Protein AF-A0A7S0F058-F1 (afdb_monomer)

Sequence (214 aa):
ADGSHFPIQNLPFGIFSHAARGLDPRPGVAIGDSVLDLRQAAAEGLLDDVPFHAPSVFGGDSLNDFMARPRADWQAVRAWLTGLLGRDAADASLREHPDRQARCLVPRAEVQMHLPAQIGDYTDFYSSREHASNVGEMFRGKGNELMPNWLHLPVGYHGRASSVVVSGTPVVRPKGQLQLDKADPTKGTEHAPCRLLDFELEMGFFVGGDTPPL

Nearest PDB structures (foldseek):
  1qqj-assembly1_B  TM=9.440E-01  e=9.542E-20  Mus musculus
  5ti1-assembly3_F  TM=9.541E-01  e=2.552E-17  Paraburkholderia xenovorans LB400
  5ti1-assembly4_G  TM=9.445E-01  e=3.254E-17  Paraburkholderia xenovorans LB400
  5ti1-assembly1_A  TM=9.527E-01  e=5.290E-17  Paraburkholderia xenovorans LB400
  4qku-assembly2_D  TM=9.540E-01  e=2.013E-16  Burkholderia cenocepacia J2315

Mean predicted aligned error: 4.44 Å

Organism: NCBI:txid33657

InterPro domains:
  IPR005959 Fumarylacetoacetase [PTHR43069] (2-209)
  IPR011234 Fumarylacetoacetase-like, C-terminal [PF01557] (123-210)
  IPR015377 Fumarylacetoacetase, N-terminal [PF09298] (9-116)
  IPR036462 Fumarylacetoacetase, N-terminal domain superfamily [G3DSA:2.30.30.230] (1-113)
  IPR036462 Fumarylacetoacetase, N-terminal domain superfamily [SSF63433] (2-116)
  IPR036663 Fumarylacetoacetase-like, C-terminal domain superfamily [G3DSA:3.90.850.10] (114-213)
  IPR036663 Fumarylacetoacetase-like, C-terminal domain superfamily [SSF56529] (118-210)

Solvent-accessible surface area (backbone atoms only — not comparable to full-atom values): 12966 Å² total; per-residue (Å²): 108,93,88,52,89,22,44,88,87,58,53,52,76,40,16,31,18,42,64,91,82,43,91,63,50,26,32,28,32,38,44,59,68,27,27,40,32,44,42,51,33,30,76,70,56,73,40,71,86,46,100,55,69,42,60,78,36,31,60,42,60,34,42,52,61,52,34,50,39,50,70,68,54,57,51,47,52,50,51,47,50,47,36,49,72,33,92,87,34,88,46,44,85,48,79,77,31,68,73,56,36,68,68,25,45,43,54,49,91,46,51,41,78,48,52,43,49,82,63,81,78,36,75,49,69,66,75,49,66,65,61,45,32,55,55,18,30,77,77,60,32,86,97,49,26,68,62,89,59,59,90,76,46,85,48,62,49,81,52,66,36,94,73,68,72,44,91,89,66,85,80,78,84,54,68,43,81,40,70,70,37,93,89,43,71,89,72,41,69,44,82,42,68,66,87,82,81,83,87,82,92,84,85,87,81,84,84,59,30,86,77,76,83,130

Radius of gyration: 23.14 Å; Cα contacts (8 Å, |Δi|>4): 293; chains: 1; bounding box: 55×40×73 Å

pLDDT: mean 94.92, std 6.56, range [52.88, 98.81]

Foldseek 3Di:
DPPAPADLVCFDKFWKDQQVPDDDIWIWTDHGQKTFGQCLCLVLVLCVPQPDNSCVQGVDNANASVQQDDPVSVVSVSVSSCLCVPPPHPDCVQVVDVVSVVRGIDGNVRIDTFGRHQDPWDKDWPQDPVVQQVVQCVVPNPPRRHDPCVVPDGDMDTDDSVPDTDPPDDDDQDWDWDQPDPVDNVSDTDTGGDPDDDDDDDDDDDHGYDDPDD

Structure (mmCIF, N/CA/C/O backbone):
data_AF-A0A7S0F058-F1
#
_entry.id   AF-A0A7S0F058-F1
#
loop_
_atom_site.group_PDB
_atom_site.id
_atom_site.type_symbol
_atom_site.label_atom_id
_atom_site.label_alt_id
_atom_site.label_comp_id
_atom_site.label_asym_id
_atom_site.label_entity_id
_atom_site.label_seq_id
_atom_site.pdbx_PDB_ins_code
_atom_site.Cartn_x
_atom_site.Cartn_y
_atom_site.Cartn_z
_atom_site.occupancy
_atom_site.B_iso_or_equiv
_atom_site.auth_seq_id
_atom_site.auth_comp_id
_atom_site.auth_asym_id
_atom_site.auth_atom_id
_atom_site.pdbx_PDB_model_num
ATOM 1 N N . ALA A 1 1 ? -2.342 -16.613 16.967 1.00 57.56 1 ALA A N 1
ATOM 2 C CA . ALA A 1 1 ? -1.788 -17.967 16.793 1.00 57.56 1 ALA A CA 1
ATOM 3 C C . ALA A 1 1 ? -0.299 -17.847 16.517 1.00 57.56 1 ALA A C 1
ATOM 5 O O . ALA A 1 1 ? 0.095 -16.864 15.885 1.00 57.56 1 ALA A O 1
ATOM 6 N N . ASP A 1 2 ? 0.503 -18.802 16.984 1.00 74.69 2 ASP A N 1
ATOM 7 C CA . ASP A 1 2 ? 1.915 -18.887 16.603 1.00 74.69 2 ASP A CA 1
ATOM 8 C C . ASP A 1 2 ? 2.015 -18.998 15.074 1.00 74.69 2 ASP A C 1
ATOM 10 O O . ASP A 1 2 ? 1.250 -19.732 14.450 1.00 74.69 2 ASP A O 1
ATOM 14 N N . GLY A 1 3 ? 2.888 -18.196 14.458 1.00 83.94 3 GLY A N 1
ATOM 15 C CA . GLY A 1 3 ? 3.054 -18.143 12.998 1.00 83.94 3 GLY A CA 1
ATOM 16 C C . GLY A 1 3 ? 2.096 -17.215 12.236 1.00 83.94 3 GLY A C 1
ATOM 17 O O . GLY A 1 3 ? 2.187 -17.134 11.014 1.00 83.94 3 GLY A O 1
ATOM 18 N N . SER A 1 4 ? 1.201 -16.479 12.909 1.00 92.38 4 SER A N 1
ATOM 19 C CA . SER A 1 4 ? 0.416 -15.432 12.234 1.00 92.38 4 SER A CA 1
ATOM 20 C C . SER A 1 4 ? 1.323 -14.302 11.733 1.00 92.38 4 SER A C 1
ATOM 22 O O . SER A 1 4 ? 2.192 -13.834 12.465 1.00 92.38 4 SER A O 1
ATOM 24 N N . HIS A 1 5 ? 1.067 -13.801 10.521 1.00 95.44 5 HIS A N 1
ATOM 25 C CA . HIS A 1 5 ? 1.723 -12.597 9.994 1.00 95.44 5 HIS A CA 1
ATOM 26 C C . HIS A 1 5 ? 1.254 -11.311 10.689 1.00 95.44 5 HIS A C 1
ATOM 28 O O . HIS A 1 5 ? 1.881 -10.268 10.517 1.00 95.4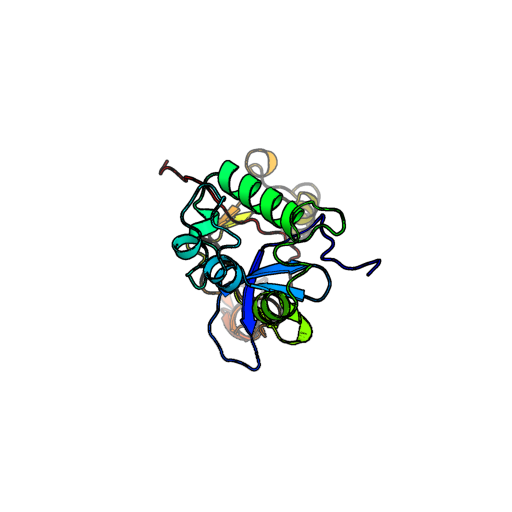4 5 HIS A O 1
ATOM 34 N N . PHE A 1 6 ? 0.171 -11.358 11.472 1.00 97.38 6 PHE A N 1
ATOM 35 C CA . PHE A 1 6 ? -0.449 -10.185 12.094 1.00 97.38 6 PHE A CA 1
ATOM 36 C C . PHE A 1 6 ? -0.421 -10.257 13.626 1.00 97.38 6 PHE A C 1
ATOM 38 O O . PHE A 1 6 ? -1.469 -10.157 14.265 1.00 97.38 6 PHE A O 1
ATOM 45 N N . PRO A 1 7 ? 0.748 -10.461 14.260 1.00 96.69 7 PRO A N 1
ATOM 46 C CA . PRO A 1 7 ? 0.835 -10.354 15.705 1.00 96.69 7 PRO A CA 1
ATOM 47 C C . PRO A 1 7 ? 0.698 -8.877 16.122 1.00 96.69 7 PRO A C 1
ATOM 49 O O . PRO A 1 7 ? 0.780 -7.971 15.287 1.00 96.69 7 PRO A O 1
ATOM 52 N N . ILE A 1 8 ? 0.542 -8.613 17.422 1.00 96.25 8 ILE A N 1
ATOM 53 C CA . ILE A 1 8 ? 0.410 -7.240 17.950 1.00 96.25 8 ILE A CA 1
ATOM 54 C C . ILE A 1 8 ? 1.635 -6.355 17.648 1.00 96.25 8 ILE A C 1
ATOM 56 O O . ILE A 1 8 ? 1.552 -5.135 17.657 1.00 96.25 8 ILE A O 1
ATOM 60 N N . GLN A 1 9 ? 2.782 -6.956 17.335 1.00 96.25 9 GLN A N 1
ATOM 61 C CA . GLN A 1 9 ? 3.989 -6.249 16.914 1.00 96.25 9 GLN A CA 1
ATOM 62 C C . GLN A 1 9 ? 3.906 -5.734 15.470 1.00 96.25 9 GLN A C 1
ATOM 64 O O . GLN A 1 9 ? 4.666 -4.834 15.123 1.00 96.25 9 GLN A O 1
ATOM 69 N N . ASN A 1 10 ? 3.014 -6.267 14.626 1.00 98.19 10 ASN A N 1
ATOM 70 C CA . ASN A 1 10 ? 2.877 -5.826 13.238 1.00 98.19 10 ASN A CA 1
ATOM 71 C C . ASN A 1 10 ? 1.902 -4.641 13.129 1.00 98.19 10 ASN A C 1
ATOM 73 O O . ASN A 1 10 ? 2.352 -3.508 12.96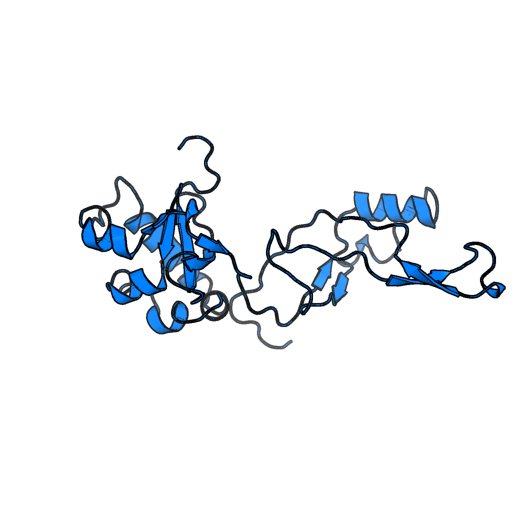4 1.00 98.19 10 ASN A O 1
ATOM 77 N N . LEU A 1 11 ? 0.599 -4.883 13.320 1.00 98.31 11 LEU A N 1
ATOM 78 C CA . LEU A 1 11 ? -0.483 -3.889 13.185 1.00 98.31 11 LEU A CA 1
ATOM 79 C C . LEU A 1 11 ? -0.450 -3.112 11.845 1.00 98.31 11 LEU A C 1
ATOM 81 O O . LEU A 1 11 ? -0.366 -1.881 11.859 1.00 98.31 11 LEU A O 1
ATOM 85 N N . PRO A 1 12 ? -0.487 -3.794 10.682 1.00 98.56 12 PRO A N 1
ATOM 86 C CA . PRO A 1 12 ? -0.469 -3.121 9.392 1.00 98.56 12 PRO A CA 1
ATOM 87 C C . PRO A 1 12 ? -1.841 -2.518 9.069 1.00 98.56 12 PRO A C 1
ATOM 89 O O . PRO A 1 12 ? -2.882 -3.102 9.384 1.00 98.56 12 PRO A O 1
ATOM 92 N N . PHE A 1 13 ? -1.820 -1.372 8.394 1.00 98.81 13 PHE A N 1
ATOM 93 C CA . PHE A 1 13 ? -3.011 -0.674 7.919 1.00 98.81 13 PHE A CA 1
ATOM 94 C C . PHE A 1 13 ? -3.393 -1.150 6.517 1.00 98.81 13 PHE A C 1
ATOM 96 O O . PHE A 1 13 ? -2.529 -1.453 5.693 1.00 98.81 13 PHE A O 1
ATOM 103 N N . GLY A 1 14 ? -4.688 -1.169 6.226 1.00 98.62 14 GLY A N 1
ATOM 104 C CA . GLY A 1 14 ? -5.206 -1.436 4.890 1.00 98.62 14 GLY A CA 1
ATOM 105 C C . GLY A 1 14 ? -6.605 -0.870 4.698 1.00 98.62 14 GLY A C 1
ATOM 106 O O . GLY A 1 14 ? -7.223 -0.387 5.646 1.00 98.62 14 GLY A O 1
ATOM 107 N N . ILE A 1 15 ? -7.102 -0.956 3.466 1.00 98.62 15 ILE A N 1
ATOM 108 C CA . ILE A 1 15 ? -8.492 -0.654 3.134 1.00 98.62 15 ILE A CA 1
ATOM 109 C C . ILE A 1 15 ? -9.217 -1.961 2.868 1.00 98.62 15 ILE A C 1
ATOM 111 O O . ILE A 1 15 ? -8.755 -2.794 2.084 1.00 98.62 15 ILE A O 1
ATOM 115 N N . PHE A 1 16 ? -10.362 -2.130 3.514 1.00 98.19 16 PHE A N 1
ATOM 116 C CA . PHE A 1 16 ? -11.195 -3.306 3.345 1.00 98.19 16 PHE A CA 1
ATOM 117 C C . PHE A 1 16 ? -12.669 -2.924 3.228 1.00 98.19 16 PHE A C 1
ATOM 119 O O . PHE A 1 16 ? -13.089 -1.852 3.654 1.00 98.19 16 PHE A O 1
ATOM 126 N N . SER A 1 17 ? -13.469 -3.820 2.669 1.00 97.19 17 SER A N 1
ATOM 127 C CA . SER A 1 17 ? -14.920 -3.817 2.827 1.00 97.19 17 SER A CA 1
ATOM 128 C C . SER A 1 17 ? -15.369 -5.160 3.389 1.00 97.19 17 SER A C 1
ATOM 130 O O . SER A 1 17 ? -14.677 -6.173 3.263 1.00 97.19 17 SER A O 1
ATOM 132 N N . HIS A 1 18 ? -16.537 -5.186 4.020 1.00 91.25 18 HIS A N 1
ATOM 133 C CA . HIS A 1 18 ? -17.116 -6.422 4.532 1.00 91.25 18 HIS A CA 1
ATOM 134 C C . HIS A 1 18 ? -17.867 -7.124 3.400 1.00 91.25 18 HIS A C 1
ATOM 136 O O . HIS A 1 18 ? -18.941 -6.673 3.001 1.00 91.25 18 HIS A O 1
ATOM 142 N N . ALA A 1 19 ? -17.348 -8.251 2.909 1.00 80.00 19 ALA A N 1
ATOM 143 C CA . ALA A 1 19 ? -17.849 -8.908 1.698 1.00 80.00 19 ALA A CA 1
ATOM 144 C C . ALA A 1 19 ? -19.365 -9.188 1.751 1.00 80.00 19 ALA A C 1
ATOM 146 O O . ALA A 1 19 ? -20.080 -8.952 0.782 1.00 80.00 19 ALA A O 1
ATOM 147 N N . ALA A 1 20 ? -19.871 -9.615 2.914 1.00 75.88 20 ALA A N 1
ATOM 148 C CA . ALA A 1 20 ? -21.294 -9.893 3.125 1.00 75.88 20 ALA A CA 1
ATOM 149 C C . ALA A 1 20 ? -22.190 -8.662 3.396 1.00 75.88 20 ALA A C 1
ATOM 151 O O . ALA A 1 20 ? -23.408 -8.780 3.287 1.00 75.88 20 ALA A O 1
ATOM 152 N N . ARG A 1 21 ? -21.633 -7.502 3.781 1.00 75.12 21 ARG A N 1
ATOM 153 C CA . ARG A 1 21 ? -22.415 -6.310 4.187 1.00 75.12 21 ARG A CA 1
ATOM 154 C C . ARG A 1 21 ? -22.355 -5.157 3.179 1.00 75.12 21 ARG A C 1
ATOM 156 O O . ARG A 1 21 ? -23.056 -4.168 3.367 1.00 75.12 21 ARG A O 1
ATOM 163 N N . GLY A 1 22 ? -21.563 -5.286 2.113 1.00 77.25 22 GLY A N 1
ATOM 164 C CA . GLY A 1 22 ? -21.513 -4.339 0.996 1.00 77.25 22 GLY A CA 1
ATOM 165 C C . GLY A 1 22 ? -20.107 -3.839 0.655 1.00 77.25 22 GLY A C 1
ATOM 166 O O . GLY A 1 22 ? -19.121 -4.141 1.327 1.00 77.25 22 GLY A O 1
ATOM 167 N N . LEU A 1 23 ? -20.027 -3.046 -0.416 1.00 80.62 23 LEU A N 1
ATOM 168 C CA . LEU A 1 23 ? -18.792 -2.466 -0.957 1.00 80.62 23 LEU A CA 1
ATOM 169 C C . LEU A 1 23 ? -18.610 -1.016 -0.487 1.00 80.62 23 LEU A C 1
ATOM 171 O O . LEU A 1 23 ? -18.610 -0.097 -1.297 1.00 80.62 23 LEU A O 1
ATOM 175 N N . ASP A 1 24 ? -18.484 -0.812 0.822 1.00 92.88 24 ASP A N 1
ATOM 176 C CA . ASP A 1 24 ? -18.095 0.482 1.405 1.00 92.88 24 ASP A CA 1
ATOM 177 C C . ASP A 1 24 ? -16.679 0.340 1.999 1.00 92.88 24 ASP A C 1
ATOM 179 O O . ASP A 1 24 ? -16.548 -0.186 3.119 1.00 92.88 24 ASP A O 1
ATOM 183 N N . PRO A 1 25 ? -15.628 0.691 1.221 1.00 96.62 25 PRO A N 1
ATOM 184 C CA . PRO A 1 25 ? -14.234 0.579 1.632 1.00 96.62 25 PRO A CA 1
ATOM 185 C C . PRO A 1 25 ? -13.917 1.513 2.798 1.00 96.62 25 PRO A C 1
ATOM 187 O O . PRO A 1 25 ? -14.361 2.662 2.836 1.00 96.62 25 PRO A O 1
ATOM 190 N N . ARG A 1 26 ? -13.134 1.017 3.755 1.00 97.12 26 ARG A N 1
ATOM 191 C CA . ARG A 1 26 ? -12.765 1.759 4.963 1.00 97.12 26 ARG A CA 1
ATOM 192 C C . ARG A 1 26 ? -11.402 1.337 5.524 1.00 97.12 26 ARG A C 1
ATOM 194 O O . ARG A 1 26 ? -10.980 0.199 5.287 1.00 97.12 26 ARG A O 1
ATOM 201 N N . PRO A 1 27 ? -10.733 2.209 6.297 1.00 98.44 27 PRO A N 1
ATOM 202 C CA . PRO A 1 27 ? -9.484 1.890 6.977 1.00 98.44 27 PRO A CA 1
ATOM 203 C C . PRO A 1 27 ? -9.647 0.822 8.053 1.00 98.44 27 PRO A C 1
ATOM 205 O O . PRO A 1 27 ? -10.558 0.873 8.880 1.00 98.44 27 PRO A O 1
ATOM 208 N N . GLY A 1 28 ? -8.712 -0.122 8.074 1.00 98.50 28 GLY A N 1
ATOM 209 C CA . GLY A 1 28 ? -8.635 -1.146 9.102 1.00 98.50 28 GLY A CA 1
ATOM 210 C C . GLY A 1 28 ? -7.208 -1.544 9.452 1.00 98.50 28 GLY A C 1
ATOM 211 O O . GLY A 1 28 ? -6.266 -1.262 8.709 1.00 98.50 28 GLY A O 1
ATOM 212 N N . VAL A 1 29 ? -7.063 -2.217 10.594 1.00 98.81 29 VAL A N 1
ATOM 213 C CA . VAL A 1 29 ? -5.785 -2.752 11.087 1.00 98.81 29 VAL A CA 1
ATOM 214 C C . VAL A 1 29 ? -5.896 -4.253 11.291 1.00 98.81 29 VAL A C 1
ATOM 216 O O . VAL A 1 29 ? -6.777 -4.719 12.011 1.00 98.81 29 VAL A O 1
ATOM 219 N N . ALA A 1 30 ? -4.997 -5.022 10.680 1.00 98.50 30 ALA A N 1
ATOM 220 C CA . ALA A 1 30 ? -4.992 -6.471 10.854 1.00 98.50 30 ALA A CA 1
ATOM 221 C C . ALA A 1 30 ? -4.420 -6.871 12.226 1.00 98.50 30 ALA A C 1
ATOM 223 O O . ALA A 1 30 ? -3.351 -6.404 12.630 1.00 98.50 30 ALA A O 1
ATOM 224 N N . ILE A 1 31 ? -5.109 -7.782 12.916 1.00 97.56 31 ILE A N 1
ATOM 225 C CA . ILE A 1 31 ? -4.683 -8.371 14.189 1.00 97.56 31 ILE A CA 1
ATOM 226 C C . ILE A 1 31 ? -5.156 -9.828 14.274 1.00 97.56 31 ILE A C 1
ATOM 228 O O . ILE A 1 31 ? -6.346 -10.126 14.356 1.00 97.56 31 ILE A O 1
ATOM 232 N N . GLY A 1 32 ? -4.209 -10.766 14.240 1.00 96.38 32 GLY A N 1
ATOM 233 C CA . GLY A 1 32 ? -4.491 -12.198 14.168 1.00 96.38 32 GLY A CA 1
ATOM 234 C C . GLY A 1 32 ? -5.364 -12.551 12.961 1.00 96.38 32 GLY A C 1
ATOM 235 O O . GLY A 1 32 ? -4.962 -12.352 11.814 1.00 96.38 32 GLY A O 1
ATOM 236 N N . ASP A 1 33 ? -6.557 -13.074 13.236 1.00 96.38 33 ASP A N 1
ATOM 237 C CA . ASP A 1 33 ? -7.547 -13.464 12.226 1.00 96.38 33 ASP A CA 1
ATOM 238 C C . ASP A 1 33 ? -8.683 -12.446 12.075 1.00 96.38 33 ASP A C 1
ATOM 240 O O . ASP A 1 33 ? -9.701 -12.744 11.454 1.00 96.38 33 ASP A O 1
ATOM 244 N N . SER A 1 34 ? -8.492 -11.234 12.597 1.00 97.12 34 SER A N 1
ATOM 245 C CA . SER A 1 34 ? -9.464 -10.146 12.536 1.00 97.12 34 SER A CA 1
ATOM 246 C C . SER A 1 34 ? -8.861 -8.881 11.931 1.00 97.12 34 SER A C 1
ATOM 248 O O . SER A 1 34 ? -7.642 -8.699 11.867 1.00 97.12 34 SER A O 1
ATOM 250 N N . VAL A 1 35 ? -9.741 -7.983 11.508 1.00 98.12 35 VAL A N 1
ATOM 251 C CA . VAL A 1 35 ? -9.434 -6.604 11.138 1.00 98.12 35 VAL A CA 1
ATOM 252 C C . VAL A 1 35 ? -10.204 -5.688 12.083 1.00 98.12 35 VAL A C 1
ATOM 254 O O . VAL A 1 35 ? -11.420 -5.818 12.212 1.00 98.12 35 VAL A O 1
ATOM 257 N N . LEU A 1 36 ? -9.500 -4.780 12.757 1.00 98.38 36 LEU A N 1
ATOM 258 C CA . LEU A 1 36 ? -10.115 -3.686 13.502 1.00 98.38 36 LEU A CA 1
ATOM 259 C C . LEU A 1 36 ? -10.572 -2.612 12.511 1.00 98.38 36 LEU A C 1
ATOM 261 O O . LEU A 1 36 ? -9.733 -2.016 11.841 1.00 98.38 36 LEU A O 1
ATOM 265 N N . ASP A 1 37 ? -11.877 -2.366 12.431 1.00 97.75 37 ASP A N 1
ATOM 266 C CA . ASP A 1 37 ? -12.488 -1.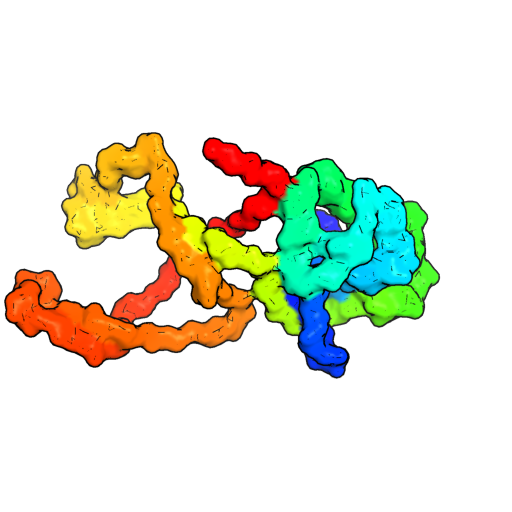281 11.660 1.00 97.75 37 ASP A CA 1
ATOM 267 C C . ASP A 1 37 ? -12.232 0.060 12.367 1.00 97.75 37 ASP A C 1
ATOM 269 O O . ASP A 1 37 ? -12.804 0.338 13.424 1.00 97.75 37 ASP A O 1
ATOM 273 N N . LEU A 1 38 ? -11.359 0.898 11.797 1.00 98.25 38 LEU A N 1
ATOM 274 C CA . LEU A 1 38 ? -10.989 2.181 12.401 1.00 98.25 38 LEU A CA 1
ATOM 275 C C . LEU A 1 38 ? -12.119 3.210 12.312 1.00 98.25 38 LEU A C 1
ATOM 277 O O . LEU A 1 38 ? -12.249 4.047 13.207 1.00 98.25 38 LEU A O 1
ATOM 281 N N . ARG A 1 39 ? -12.960 3.135 11.272 1.00 96.75 39 ARG A N 1
ATOM 282 C CA . ARG A 1 39 ? -14.130 4.010 11.130 1.00 96.75 39 ARG A CA 1
ATOM 283 C C . ARG A 1 39 ? -15.149 3.688 12.221 1.00 96.75 39 ARG A C 1
ATOM 285 O O . ARG A 1 39 ? -15.654 4.596 12.879 1.00 96.75 39 ARG A O 1
ATOM 292 N N . GLN A 1 40 ? -15.406 2.402 12.459 1.00 96.56 40 GLN A N 1
ATOM 293 C CA . GLN A 1 40 ? -16.300 1.961 13.531 1.00 96.56 40 GLN A CA 1
ATOM 294 C C . GLN A 1 40 ? -15.712 2.233 14.922 1.00 96.56 40 GLN A C 1
ATOM 296 O O . GLN A 1 40 ? -16.444 2.668 15.808 1.00 96.56 40 GLN A O 1
ATOM 301 N N . ALA A 1 41 ? -14.405 2.035 15.123 1.00 97.19 41 ALA A N 1
ATOM 302 C CA . ALA A 1 41 ? -13.743 2.366 16.384 1.00 97.19 41 ALA A CA 1
ATOM 303 C C . ALA A 1 41 ? -13.852 3.865 16.715 1.00 97.19 41 ALA A C 1
ATOM 305 O O . ALA A 1 41 ? -14.132 4.216 17.860 1.00 97.19 41 ALA A O 1
ATOM 306 N N . ALA A 1 42 ? -13.704 4.741 15.714 1.00 96.50 42 ALA A N 1
ATOM 307 C CA . ALA A 1 42 ? -13.908 6.179 15.881 1.00 96.50 42 ALA A CA 1
ATOM 308 C C . ALA A 1 42 ? -15.367 6.515 16.235 1.00 96.50 42 ALA A C 1
ATOM 310 O O . ALA A 1 42 ? -15.607 7.315 17.131 1.00 96.50 42 ALA A O 1
ATOM 311 N N . ALA A 1 43 ? -16.346 5.870 15.591 1.00 95.38 43 ALA A N 1
ATOM 312 C CA . ALA A 1 43 ? -17.766 6.069 15.901 1.00 95.38 43 ALA A CA 1
ATOM 313 C C . ALA A 1 43 ? -18.159 5.606 17.319 1.00 95.38 43 ALA A C 1
ATOM 315 O O . ALA A 1 43 ? -19.118 6.113 17.893 1.00 95.38 43 ALA A O 1
ATOM 316 N N . GLU A 1 44 ? -17.421 4.652 17.889 1.00 95.38 44 GLU A N 1
ATOM 317 C CA . GLU A 1 44 ? -17.586 4.176 19.270 1.00 95.38 44 GLU A CA 1
ATOM 318 C C . GLU A 1 44 ? -16.847 5.037 20.311 1.00 95.38 44 GLU A C 1
ATOM 320 O O . GLU A 1 44 ? -16.873 4.696 21.496 1.00 95.38 44 GLU A O 1
ATOM 325 N N . GLY A 1 45 ? -16.177 6.116 19.885 1.00 94.81 45 GLY A N 1
ATOM 326 C CA . GLY A 1 45 ? -15.389 7.003 20.747 1.00 94.81 45 GLY A CA 1
ATOM 327 C C . GLY A 1 45 ? -14.059 6.404 21.213 1.00 94.81 45 GLY A C 1
ATOM 328 O O . GLY A 1 45 ? -13.425 6.920 22.126 1.00 94.81 45 GLY A O 1
ATOM 329 N N . LEU A 1 46 ? -13.606 5.291 20.617 1.00 95.56 46 LEU A N 1
ATOM 330 C CA . LEU A 1 46 ? -12.365 4.636 21.051 1.00 95.56 46 LEU A CA 1
ATOM 331 C C . LEU A 1 46 ? -11.117 5.438 20.672 1.00 95.56 46 LEU A C 1
ATOM 333 O O . LEU A 1 46 ? -10.065 5.219 21.255 1.00 95.56 46 LEU A O 1
ATOM 337 N N . LEU A 1 47 ? -11.223 6.329 19.688 1.00 95.12 47 LEU A N 1
ATOM 338 C CA . LEU A 1 47 ? -10.119 7.123 19.146 1.00 95.12 47 LEU A CA 1
ATOM 339 C C . LEU A 1 47 ? -10.142 8.584 19.632 1.00 95.12 47 LEU A C 1
ATOM 341 O O . LEU A 1 47 ? -9.438 9.406 19.058 1.00 95.12 47 LEU A O 1
ATOM 345 N N . ASP A 1 48 ? -10.923 8.924 20.660 1.00 92.75 48 ASP A N 1
ATOM 346 C CA . ASP A 1 48 ? -11.121 10.322 21.086 1.00 92.75 48 ASP A CA 1
ATOM 347 C C . ASP A 1 48 ? -9.846 10.979 21.654 1.00 92.75 48 ASP A C 1
ATOM 349 O O . ASP A 1 48 ? -9.688 12.196 21.566 1.00 92.75 48 ASP A O 1
ATOM 353 N N . ASP A 1 49 ? -8.906 10.178 22.166 1.00 91.50 49 ASP A N 1
ATOM 354 C CA . ASP A 1 49 ? -7.650 10.652 22.766 1.00 91.50 49 ASP A CA 1
ATOM 355 C C . ASP A 1 49 ? -6.485 10.794 21.762 1.00 91.50 49 ASP A C 1
ATOM 357 O O . ASP A 1 49 ? -5.371 11.173 22.141 1.00 91.50 49 ASP A O 1
ATOM 361 N N . VAL A 1 50 ? -6.688 10.477 20.476 1.00 94.44 50 VAL A N 1
ATOM 362 C CA . VAL A 1 50 ? -5.637 10.665 19.457 1.00 94.44 50 VAL A CA 1
ATOM 363 C C . VAL A 1 50 ? -5.486 12.156 19.104 1.00 94.44 50 VAL A C 1
ATOM 365 O O . VAL A 1 50 ? -6.451 12.912 19.193 1.00 94.44 50 VAL A O 1
ATOM 368 N N . PRO A 1 51 ? -4.300 12.630 18.672 1.00 94.31 51 PRO A N 1
ATOM 369 C CA . PRO A 1 51 ? -4.010 14.067 18.537 1.00 94.31 51 PRO A CA 1
ATOM 370 C C . PRO A 1 51 ? -4.667 14.743 17.314 1.00 94.31 51 PRO A C 1
ATOM 372 O O . PRO A 1 51 ? -4.217 15.792 16.852 1.00 94.31 51 PRO A O 1
ATOM 375 N N . PHE A 1 52 ? -5.717 14.144 16.754 1.00 94.56 52 PHE A N 1
ATOM 376 C CA . PHE A 1 52 ? -6.457 14.642 15.602 1.00 94.56 52 PHE A CA 1
ATOM 377 C C . PHE A 1 52 ? -7.898 14.123 15.624 1.00 94.56 52 PHE A C 1
ATOM 379 O O . PHE A 1 52 ? -8.221 13.142 16.286 1.00 94.56 52 PHE A O 1
ATOM 386 N N . HIS A 1 53 ? -8.774 14.750 14.840 1.00 95.94 53 HIS A N 1
ATOM 387 C CA . HIS A 1 53 ? -10.159 14.307 14.711 1.00 95.94 53 HIS A CA 1
ATOM 388 C C . HIS A 1 53 ? -10.237 13.001 13.893 1.00 95.94 53 HIS A C 1
ATOM 390 O O . HIS A 1 53 ? -10.186 13.001 12.659 1.00 95.94 53 HIS A O 1
ATOM 396 N N . ALA A 1 54 ? -10.329 11.865 14.587 1.00 95.94 54 ALA A N 1
ATOM 397 C CA . ALA A 1 54 ? -10.292 10.536 13.980 1.00 95.94 54 ALA A CA 1
ATOM 398 C C . ALA A 1 54 ? -11.369 10.291 12.905 1.00 95.94 54 ALA A C 1
ATOM 400 O O . ALA A 1 54 ? -11.012 9.757 11.853 1.00 95.94 54 ALA A O 1
ATOM 401 N N . PRO A 1 55 ? -12.638 10.730 13.063 1.00 95.50 55 PRO A N 1
ATOM 402 C CA . PRO A 1 55 ? -13.648 10.538 12.023 1.00 95.50 55 PRO A CA 1
ATOM 403 C C . PRO A 1 55 ? -13.312 11.225 10.692 1.00 95.50 55 PRO A C 1
ATOM 405 O O . PRO A 1 55 ? -13.692 10.715 9.644 1.00 95.50 55 PRO A O 1
ATOM 408 N N . SER A 1 56 ? -12.574 12.345 10.701 1.00 95.00 56 SER A N 1
ATOM 409 C CA . SER A 1 56 ? -12.132 12.980 9.446 1.00 95.00 56 SER A CA 1
ATOM 410 C C . SER A 1 56 ? -10.961 12.262 8.781 1.00 95.00 56 SER A C 1
ATOM 412 O O . SER A 1 56 ? -10.813 12.372 7.576 1.00 95.00 56 SER A O 1
ATOM 414 N N . VAL A 1 57 ? -10.143 11.527 9.539 1.00 97.00 57 VAL A N 1
ATOM 415 C CA . VAL A 1 57 ? -8.952 10.835 9.011 1.00 97.00 57 VAL A CA 1
ATOM 416 C C . VAL A 1 57 ? -9.262 9.390 8.612 1.00 97.00 57 VAL A C 1
ATOM 418 O O . VAL A 1 57 ? -8.728 8.889 7.629 1.00 97.00 57 VAL A O 1
ATOM 421 N N . PHE A 1 58 ? -10.147 8.715 9.349 1.00 97.62 58 PHE A N 1
ATOM 422 C CA . PHE A 1 58 ? -10.554 7.329 9.086 1.00 97.62 58 PHE A CA 1
ATOM 423 C C . PHE A 1 58 ? -11.952 7.212 8.456 1.00 97.62 58 PHE A C 1
ATOM 425 O O . PHE A 1 58 ? -12.510 6.119 8.347 1.00 97.62 58 PHE A O 1
ATOM 432 N N . GLY A 1 59 ? -12.528 8.340 8.031 1.00 95.19 59 GLY A N 1
ATOM 433 C CA . GLY A 1 59 ? -13.826 8.400 7.360 1.00 95.19 59 GLY A CA 1
ATOM 434 C C . GLY A 1 59 ? -13.781 8.065 5.867 1.00 95.19 59 GLY A C 1
ATOM 435 O O . GLY A 1 59 ? -14.796 7.628 5.334 1.00 95.19 59 GLY A O 1
ATOM 436 N N . GLY A 1 60 ? -12.632 8.235 5.204 1.00 94.38 60 GLY A N 1
ATOM 437 C CA . GLY A 1 60 ? -12.469 8.041 3.757 1.00 94.38 60 GLY A CA 1
ATOM 438 C C . GLY A 1 60 ? -12.365 6.581 3.303 1.00 94.38 60 GLY A C 1
ATOM 439 O O . GLY A 1 60 ? -12.469 5.654 4.107 1.00 94.38 60 GLY A O 1
ATOM 440 N N . ASP A 1 61 ? -12.152 6.385 2.000 1.00 96.81 61 ASP A N 1
ATOM 441 C CA . ASP A 1 61 ? -11.982 5.084 1.331 1.00 96.81 61 ASP A CA 1
ATOM 442 C C . ASP A 1 61 ? -10.509 4.727 1.049 1.00 96.81 61 ASP A C 1
ATOM 444 O O . ASP A 1 61 ? -10.212 3.721 0.406 1.00 96.81 61 ASP A O 1
ATOM 448 N N . SER A 1 62 ? -9.581 5.543 1.549 1.00 98.12 62 SER A N 1
ATOM 449 C CA . SER A 1 62 ? -8.140 5.415 1.360 1.00 98.12 62 SER A CA 1
ATOM 450 C C . SER A 1 62 ? -7.390 5.811 2.634 1.00 98.12 62 SER A C 1
ATOM 452 O O . SER A 1 62 ? -7.947 6.430 3.541 1.00 98.12 62 SER A O 1
ATOM 454 N N . LEU A 1 63 ? -6.112 5.440 2.730 1.00 98.44 63 LEU A N 1
ATOM 455 C CA . LEU A 1 63 ? -5.251 5.843 3.843 1.00 98.44 63 LEU A CA 1
ATOM 456 C C . LEU A 1 63 ? -4.604 7.218 3.626 1.00 98.44 63 LEU A C 1
ATOM 458 O O . LEU A 1 63 ? -3.829 7.634 4.481 1.00 98.44 63 LEU A O 1
ATOM 462 N N . ASN A 1 64 ? -4.887 7.923 2.524 1.00 97.75 64 ASN A N 1
ATOM 463 C CA . ASN A 1 64 ? -4.197 9.164 2.158 1.00 97.75 64 ASN A CA 1
ATOM 464 C C . ASN A 1 64 ? -4.280 10.235 3.258 1.00 97.75 64 ASN A C 1
ATOM 466 O O . ASN A 1 64 ? -3.254 10.816 3.600 1.00 97.75 64 ASN A O 1
ATOM 470 N N . ASP A 1 65 ? -5.450 10.441 3.873 1.00 96.88 65 ASP A N 1
ATOM 471 C CA . ASP A 1 65 ? -5.615 11.431 4.950 1.00 96.88 65 ASP A CA 1
ATOM 472 C C . ASP A 1 65 ? -4.801 11.073 6.199 1.00 96.88 65 ASP A C 1
ATOM 474 O O . ASP A 1 65 ? -4.257 11.952 6.869 1.00 96.88 65 ASP A O 1
ATOM 478 N N . PHE A 1 66 ? -4.661 9.776 6.499 1.00 97.56 66 PHE A N 1
ATOM 479 C CA . PHE A 1 66 ? -3.807 9.301 7.587 1.00 97.56 66 PHE A CA 1
ATOM 480 C C . PHE A 1 66 ? -2.320 9.392 7.225 1.00 97.56 66 PHE A C 1
ATOM 482 O O . PHE A 1 66 ? -1.507 9.828 8.040 1.00 97.56 66 PHE A O 1
ATOM 489 N N . MET A 1 67 ? -1.957 9.042 5.990 1.00 97.44 67 MET A N 1
ATOM 490 C CA . MET A 1 67 ? -0.598 9.171 5.461 1.00 97.44 67 MET A CA 1
ATOM 491 C C . MET A 1 67 ? -0.145 10.632 5.405 1.00 97.44 67 MET A C 1
ATOM 493 O O . MET A 1 67 ? 1.030 10.894 5.606 1.00 97.44 67 MET A O 1
ATOM 497 N N . ALA A 1 68 ? -1.042 11.597 5.202 1.00 95.69 68 ALA A N 1
ATOM 498 C CA . ALA A 1 68 ? -0.708 13.022 5.220 1.00 95.69 68 ALA A CA 1
ATOM 499 C C . ALA A 1 68 ? -0.382 13.554 6.631 1.00 95.69 68 ALA A C 1
ATOM 501 O O . ALA A 1 68 ? 0.181 14.641 6.780 1.00 95.69 68 ALA A O 1
ATOM 502 N N . ARG A 1 69 ? -0.729 12.8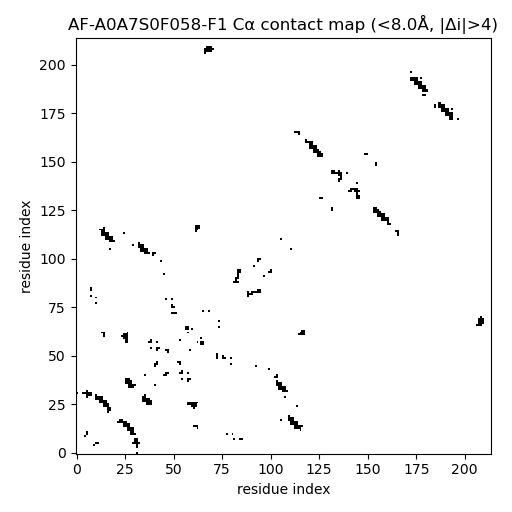11 7.691 1.00 95.69 69 ARG A N 1
ATOM 503 C CA . ARG A 1 69 ? -0.430 13.207 9.074 1.00 95.69 69 ARG A CA 1
ATOM 504 C C . ARG A 1 69 ? 1.075 13.139 9.367 1.00 95.69 69 ARG A C 1
ATOM 506 O O . ARG A 1 69 ? 1.788 12.342 8.761 1.00 95.69 69 ARG A O 1
ATOM 513 N N . PRO A 1 70 ? 1.588 13.942 10.316 1.00 95.31 70 PRO A N 1
ATOM 514 C CA . PRO A 1 70 ? 2.977 13.836 10.740 1.00 95.31 70 PRO A CA 1
ATOM 515 C C . PRO A 1 70 ? 3.246 12.501 11.443 1.00 95.31 70 PRO A C 1
ATOM 517 O O . PRO A 1 70 ? 2.369 11.910 12.070 1.00 95.31 70 PRO A O 1
ATOM 520 N N . ARG A 1 71 ? 4.512 12.075 11.445 1.00 95.81 71 ARG A N 1
ATOM 521 C CA . ARG A 1 71 ? 4.962 10.833 12.099 1.00 95.81 71 ARG A CA 1
ATOM 522 C C . ARG A 1 71 ? 4.503 10.688 13.558 1.00 95.81 71 ARG A C 1
ATOM 524 O O . ARG A 1 71 ? 4.242 9.567 13.992 1.00 95.81 71 ARG A O 1
ATOM 531 N N . ALA A 1 72 ? 4.420 11.791 14.304 1.00 96.44 72 ALA A N 1
ATOM 532 C CA . ALA A 1 72 ? 3.955 11.788 15.692 1.00 96.44 72 ALA A CA 1
ATOM 533 C C . ALA A 1 72 ? 2.527 11.225 15.824 1.00 96.44 72 ALA A C 1
ATOM 535 O O . ALA A 1 72 ? 2.261 10.439 16.731 1.00 96.44 72 ALA A O 1
ATOM 536 N N . ASP A 1 73 ? 1.645 11.532 14.872 1.00 96.81 73 ASP A N 1
ATOM 537 C CA . ASP A 1 73 ? 0.269 11.035 14.851 1.00 96.81 73 ASP A CA 1
ATOM 538 C C . ASP A 1 73 ? 0.234 9.533 14.543 1.00 96.81 73 ASP A C 1
ATOM 540 O O . ASP A 1 73 ? -0.506 8.787 15.182 1.00 96.81 73 ASP A O 1
ATOM 544 N N . TRP A 1 74 ? 1.084 9.048 13.630 1.00 97.44 74 TRP A N 1
ATOM 545 C CA . TRP A 1 74 ? 1.199 7.608 13.359 1.00 97.44 74 TRP A CA 1
ATOM 546 C C . TRP A 1 74 ? 1.677 6.836 14.592 1.00 97.44 74 TRP A C 1
ATOM 548 O O . TRP A 1 74 ? 1.182 5.747 14.888 1.00 97.44 74 TRP A O 1
ATOM 558 N N . GLN A 1 75 ? 2.637 7.403 15.328 1.00 97.62 75 GLN A N 1
ATOM 559 C CA . GLN A 1 75 ? 3.132 6.827 16.577 1.00 97.62 75 GLN A CA 1
ATOM 560 C C . GLN A 1 75 ? 2.049 6.823 17.659 1.00 97.62 75 GLN A C 1
ATOM 562 O O . GLN A 1 75 ? 1.907 5.813 18.349 1.00 97.62 75 GLN A O 1
ATOM 567 N N . ALA A 1 76 ? 1.261 7.896 17.765 1.00 97.62 76 ALA A N 1
ATOM 568 C CA . ALA A 1 76 ? 0.137 7.977 18.692 1.00 97.62 76 ALA A CA 1
ATOM 569 C C . ALA A 1 76 ? -0.930 6.913 18.385 1.00 97.62 76 ALA A C 1
ATOM 571 O O . ALA A 1 76 ? -1.307 6.160 19.280 1.00 97.62 76 ALA A O 1
ATOM 572 N N . VAL A 1 77 ? -1.333 6.756 17.118 1.00 98.06 77 VAL A N 1
ATOM 573 C CA . VAL A 1 77 ? -2.279 5.699 16.713 1.00 98.06 77 VAL A CA 1
ATOM 574 C C . VAL A 1 77 ? -1.719 4.308 16.993 1.00 98.06 77 VAL A C 1
ATOM 576 O O . VAL A 1 77 ? -2.438 3.444 17.485 1.00 98.06 77 VAL A O 1
ATOM 579 N N . ARG A 1 78 ? -0.431 4.060 16.734 1.00 97.81 78 ARG A N 1
ATOM 580 C CA . ARG A 1 78 ? 0.183 2.758 17.035 1.00 97.81 78 ARG A CA 1
ATOM 581 C C . ARG A 1 78 ? 0.224 2.463 18.537 1.00 97.81 78 ARG A C 1
ATOM 583 O O . ARG A 1 78 ? -0.019 1.322 18.935 1.00 97.81 78 ARG A O 1
ATOM 590 N N . ALA A 1 79 ? 0.540 3.460 19.362 1.00 96.75 79 ALA A N 1
ATOM 591 C CA . ALA A 1 79 ? 0.521 3.323 20.815 1.00 96.75 79 ALA A CA 1
ATOM 592 C C . ALA A 1 79 ? -0.899 3.027 21.315 1.00 96.75 79 ALA A C 1
ATOM 594 O O . ALA A 1 79 ? -1.085 2.080 22.078 1.00 96.75 79 ALA A O 1
ATOM 595 N N . TRP A 1 80 ? -1.890 3.757 20.798 1.00 96.69 80 TRP A N 1
ATOM 596 C CA . TRP A 1 80 ? -3.306 3.510 21.056 1.00 96.69 80 TRP A CA 1
ATOM 597 C C . TRP A 1 80 ? -3.729 2.090 20.655 1.00 96.69 80 TRP A C 1
ATOM 599 O O . TRP A 1 80 ? -4.240 1.358 21.493 1.00 96.69 80 TRP A O 1
ATOM 609 N N . LEU A 1 81 ? -3.428 1.639 19.430 1.00 97.44 81 LEU A N 1
ATOM 610 C CA . LEU A 1 81 ? -3.730 0.275 18.968 1.00 97.44 81 LEU A CA 1
ATOM 611 C C . LEU A 1 81 ? -3.131 -0.787 19.896 1.00 97.44 81 LEU A C 1
ATOM 613 O O . LEU A 1 81 ? -3.778 -1.783 20.209 1.00 97.44 81 LEU A O 1
ATOM 617 N N . THR A 1 82 ? -1.889 -0.575 20.335 1.00 96.38 82 THR A N 1
ATOM 618 C CA . THR A 1 82 ? -1.192 -1.501 21.238 1.00 96.38 82 THR A CA 1
ATOM 619 C C . THR A 1 82 ? -1.857 -1.533 22.616 1.00 96.38 82 THR A C 1
ATOM 621 O O . THR A 1 82 ? -2.008 -2.611 23.190 1.00 96.38 82 THR A O 1
ATOM 624 N N . GLY A 1 83 ? -2.283 -0.374 23.128 1.00 95.75 83 GLY A N 1
ATOM 625 C CA . GLY A 1 83 ? -3.034 -0.254 24.377 1.00 95.75 83 GLY A CA 1
ATOM 626 C C . GLY A 1 83 ? -4.443 -0.846 24.294 1.00 95.75 83 GLY A C 1
ATOM 627 O O . GLY A 1 83 ? -4.877 -1.502 25.226 1.00 95.75 83 GLY A O 1
ATOM 628 N N . LEU A 1 84 ? -5.135 -0.701 23.168 1.00 95.69 84 LEU A N 1
ATOM 629 C CA . LEU A 1 84 ? -6.492 -1.217 22.998 1.00 95.69 84 LEU A CA 1
ATOM 630 C C . LEU A 1 84 ? -6.524 -2.741 22.779 1.00 95.69 84 LEU A C 1
ATOM 632 O O . LEU A 1 84 ? -7.402 -3.438 23.286 1.00 95.69 84 LEU A O 1
ATOM 636 N N . LEU A 1 85 ? -5.589 -3.265 21.977 1.00 95.06 85 LEU A N 1
ATOM 637 C CA . LEU A 1 85 ? -5.574 -4.667 21.528 1.00 95.06 85 LEU A CA 1
ATOM 638 C C . LEU A 1 85 ? -4.678 -5.574 22.387 1.00 95.06 85 LEU A C 1
ATOM 640 O O . LEU A 1 85 ? -4.692 -6.798 22.224 1.00 95.06 85 LEU A O 1
ATOM 644 N N . GLY A 1 86 ? -3.875 -4.997 23.282 1.00 92.38 86 GLY A N 1
ATOM 645 C CA . GLY A 1 86 ? -3.014 -5.738 24.197 1.00 92.38 86 GLY A CA 1
ATOM 646 C C . GLY A 1 86 ? -3.820 -6.575 25.187 1.00 92.38 86 GLY A C 1
ATOM 647 O O . GLY A 1 86 ? -4.794 -6.105 25.768 1.00 92.38 86 GLY A O 1
ATOM 648 N N . ARG A 1 87 ? -3.409 -7.828 25.421 1.00 85.50 87 ARG A N 1
ATOM 649 C CA . ARG A 1 87 ? -4.080 -8.709 26.398 1.00 85.50 87 ARG A CA 1
ATOM 650 C C . ARG A 1 87 ? -3.991 -8.175 27.826 1.00 85.50 87 ARG A C 1
ATOM 652 O O . ARG A 1 87 ? -4.989 -8.206 28.532 1.00 85.50 87 ARG A O 1
ATOM 659 N N . ASP A 1 88 ? -2.825 -7.649 28.190 1.00 85.44 88 ASP A N 1
ATOM 660 C CA . ASP A 1 88 ? -2.521 -7.143 29.535 1.00 85.44 88 ASP A CA 1
ATOM 661 C C . ASP A 1 88 ? -2.597 -5.612 29.611 1.00 85.44 88 ASP A C 1
ATOM 663 O O . ASP A 1 88 ? -2.097 -4.993 30.550 1.00 85.44 88 ASP A O 1
ATOM 667 N N . ALA A 1 89 ? -3.175 -4.976 28.592 1.00 83.94 89 ALA A N 1
ATOM 668 C CA . ALA A 1 89 ? -3.290 -3.534 28.573 1.00 83.94 89 ALA A CA 1
ATOM 669 C C . ALA A 1 89 ? -4.408 -3.056 29.509 1.00 83.94 89 ALA A C 1
ATOM 671 O O . ALA A 1 89 ? -5.455 -3.702 29.639 1.00 83.94 89 ALA A O 1
ATOM 672 N N . ALA A 1 90 ? -4.154 -1.909 30.145 1.00 84.62 90 ALA A N 1
ATOM 673 C CA . ALA A 1 90 ? -5.063 -1.285 31.103 1.00 84.62 90 ALA A CA 1
ATOM 674 C C . ALA A 1 90 ? -6.386 -0.844 30.462 1.00 84.62 90 ALA A C 1
ATOM 676 O O . ALA A 1 90 ? -7.413 -0.826 31.134 1.00 84.62 90 ALA A O 1
ATOM 677 N N . ASP A 1 91 ? -6.366 -0.515 29.169 1.00 89.44 91 ASP A N 1
ATOM 678 C CA . ASP A 1 91 ? -7.577 -0.218 28.419 1.00 89.44 91 ASP A CA 1
ATOM 679 C C . ASP A 1 91 ? -8.352 -1.514 28.127 1.00 89.44 91 ASP A C 1
ATOM 681 O O . ASP A 1 91 ? -7.911 -2.394 27.383 1.00 89.44 91 ASP A O 1
ATOM 685 N N . ALA A 1 92 ? -9.523 -1.634 28.749 1.00 89.88 92 ALA A N 1
ATOM 686 C CA . ALA A 1 92 ? -10.455 -2.738 28.563 1.00 89.88 92 ALA A CA 1
ATOM 687 C C . ALA A 1 92 ? -11.684 -2.350 27.718 1.00 89.88 92 ALA A C 1
ATOM 689 O O . ALA A 1 92 ? -12.579 -3.175 27.514 1.00 89.88 92 ALA A O 1
ATOM 690 N N . SER A 1 93 ? -11.721 -1.122 27.185 1.00 91.88 93 SER A N 1
ATOM 691 C CA . SER A 1 93 ? -12.874 -0.521 26.499 1.00 91.88 93 SER A CA 1
ATOM 692 C C . SER A 1 93 ? -13.345 -1.296 25.268 1.00 91.88 93 SER A C 1
ATOM 694 O O . SER A 1 93 ? -14.513 -1.186 24.884 1.00 91.88 93 SER A O 1
ATOM 696 N N . LEU A 1 94 ? -12.470 -2.105 24.665 1.00 93.75 94 LEU A N 1
ATOM 697 C CA . LEU A 1 94 ? -12.829 -3.092 23.650 1.00 93.75 94 LEU A CA 1
ATOM 698 C C . LEU A 1 94 ? -12.945 -4.498 24.255 1.00 93.75 94 LEU A C 1
ATOM 700 O O . LEU A 1 94 ? -13.968 -5.154 24.076 1.00 93.75 94 LEU A O 1
ATOM 704 N N . ARG A 1 95 ? -11.933 -4.971 24.996 1.00 92.19 95 ARG A N 1
ATOM 705 C CA . ARG A 1 95 ? -11.827 -6.365 25.480 1.00 92.19 95 ARG A CA 1
ATOM 706 C C . ARG A 1 95 ? -12.969 -6.816 26.408 1.00 92.19 95 ARG A C 1
ATOM 708 O O . ARG A 1 95 ? -13.335 -7.988 26.376 1.00 92.19 95 ARG A O 1
ATOM 715 N N . GLU A 1 96 ? -13.551 -5.915 27.192 1.00 91.94 96 GLU A N 1
ATOM 716 C CA . GLU A 1 96 ? -14.623 -6.234 28.151 1.00 91.94 96 GLU A CA 1
ATOM 717 C C . GLU A 1 96 ? -16.032 -5.894 27.634 1.00 91.94 96 GLU A C 1
ATOM 719 O O . GLU A 1 96 ? -17.017 -6.066 28.348 1.00 91.94 96 GLU A O 1
ATOM 724 N N . HIS A 1 97 ? -16.155 -5.475 26.368 1.00 94.75 97 HIS A N 1
ATOM 725 C CA . HIS A 1 97 ? -17.425 -5.090 25.747 1.00 94.75 97 HIS A CA 1
ATOM 726 C C . HIS A 1 97 ? -17.726 -5.942 24.496 1.00 94.75 97 HIS A C 1
ATOM 728 O O . HIS A 1 97 ? -17.440 -5.510 23.375 1.00 94.75 97 HIS A O 1
ATOM 734 N N . PRO A 1 98 ? -18.331 -7.140 24.648 1.00 94.56 98 PRO A N 1
ATOM 735 C CA . PRO A 1 98 ? -18.562 -8.079 23.543 1.00 94.56 98 PRO A CA 1
ATOM 736 C C . PRO A 1 98 ? -19.347 -7.485 22.370 1.00 94.56 98 PRO A C 1
ATOM 738 O O . PRO A 1 98 ? -18.978 -7.687 21.215 1.00 94.56 98 PRO A O 1
ATOM 741 N N . ASP A 1 99 ? -20.381 -6.688 22.64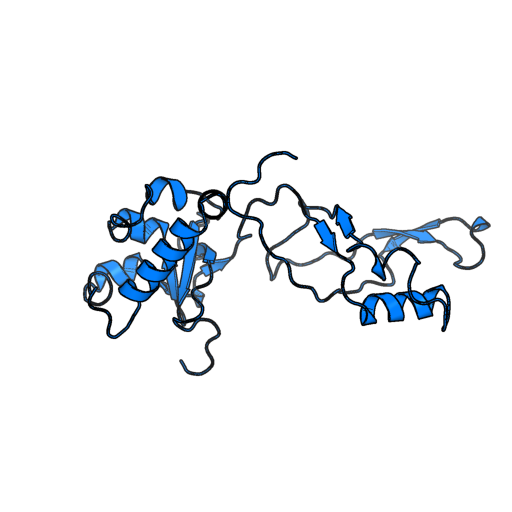9 1.00 95.75 99 ASP A N 1
ATOM 742 C CA . ASP A 1 99 ? -21.183 -6.055 21.597 1.00 95.75 99 ASP A CA 1
ATOM 743 C C . ASP A 1 99 ? -20.360 -5.057 20.778 1.00 95.75 99 ASP A C 1
ATOM 745 O O . ASP A 1 99 ? -20.527 -4.952 19.563 1.00 95.75 99 ASP A O 1
ATOM 749 N N . ARG A 1 100 ? -19.447 -4.328 21.432 1.00 95.69 100 ARG A N 1
ATOM 750 C CA . ARG A 1 100 ? -18.534 -3.396 20.766 1.00 95.69 100 ARG A CA 1
ATOM 751 C C . ARG A 1 100 ? -17.481 -4.148 19.959 1.00 95.69 100 ARG A C 1
ATOM 753 O O . ARG A 1 100 ? -17.215 -3.763 18.825 1.00 95.69 100 ARG A O 1
ATOM 760 N N . GLN A 1 101 ? -16.937 -5.250 20.479 1.00 95.69 101 GLN A N 1
ATOM 761 C CA . GLN A 1 101 ? -16.043 -6.122 19.705 1.00 95.69 101 GLN A CA 1
ATOM 762 C C . GLN A 1 101 ? -16.709 -6.633 18.438 1.00 95.69 101 GLN A C 1
ATOM 764 O O . GLN A 1 101 ? -16.119 -6.526 17.371 1.00 95.69 101 GLN A O 1
ATOM 769 N N . ALA A 1 102 ? -17.941 -7.133 18.539 1.00 94.00 102 ALA A N 1
ATOM 770 C CA . ALA A 1 102 ? -18.681 -7.659 17.396 1.00 94.00 102 ALA A CA 1
ATOM 771 C C . ALA A 1 102 ? -18.959 -6.597 16.313 1.00 94.00 102 ALA A C 1
ATOM 773 O O . ALA A 1 102 ? -19.188 -6.946 15.154 1.00 94.00 102 ALA A O 1
ATOM 774 N N . ARG A 1 103 ? -18.948 -5.306 16.676 1.00 94.25 103 ARG A N 1
ATOM 775 C CA . ARG A 1 103 ? -19.041 -4.188 15.727 1.00 94.25 103 ARG A CA 1
ATOM 776 C C . ARG A 1 103 ? -17.679 -3.783 15.162 1.00 94.25 103 ARG A C 1
ATOM 778 O O . ARG A 1 103 ? -17.587 -3.564 13.961 1.00 94.25 103 ARG A O 1
ATOM 785 N N . CYS A 1 104 ? -16.645 -3.683 15.998 1.00 96.31 104 CYS A N 1
ATOM 786 C CA . CYS A 1 104 ? -15.334 -3.154 15.603 1.00 96.31 104 CYS A CA 1
ATOM 787 C C . CYS A 1 104 ? -14.386 -4.192 14.987 1.00 96.31 104 CYS A C 1
ATOM 789 O O . CYS A 1 104 ? -13.482 -3.812 14.250 1.00 96.31 104 CYS A O 1
ATOM 791 N N . LEU A 1 105 ? -14.527 -5.480 15.305 1.00 96.88 105 LEU A N 1
ATOM 792 C CA . LEU A 1 105 ? -13.652 -6.544 14.813 1.00 96.88 105 LEU A CA 1
ATOM 793 C C . LEU A 1 105 ? -14.378 -7.375 13.760 1.00 96.88 105 LEU A C 1
ATOM 795 O O . LEU A 1 105 ? -15.347 -8.073 14.055 1.00 96.88 105 LEU A O 1
ATOM 799 N N . VAL A 1 106 ? -13.864 -7.337 12.536 1.00 96.31 106 VAL A N 1
ATOM 800 C CA . VAL A 1 106 ? -14.382 -8.121 11.413 1.00 96.31 106 VAL A CA 1
ATOM 801 C C . VAL A 1 106 ? -13.475 -9.332 11.188 1.00 96.31 106 VAL A C 1
ATOM 803 O O . VAL A 1 106 ? -12.257 -9.153 11.098 1.00 96.31 106 VAL A O 1
ATOM 806 N N . PRO A 1 107 ? -14.010 -10.561 11.075 1.00 96.25 107 PRO A N 1
ATOM 807 C CA . PRO A 1 107 ? -13.203 -11.723 10.719 1.00 96.25 107 PRO A CA 1
ATOM 808 C C . PRO A 1 107 ? -12.496 -11.511 9.377 1.00 96.25 107 PRO A C 1
ATOM 810 O O . PRO A 1 107 ? -13.121 -11.165 8.378 1.00 96.25 107 PRO A O 1
ATOM 813 N N . ARG A 1 108 ? -11.187 -11.767 9.312 1.00 95.44 108 ARG A N 1
ATOM 814 C CA . ARG A 1 108 ? -10.373 -11.578 8.096 1.00 95.44 108 ARG A CA 1
ATOM 815 C C . ARG A 1 108 ? -10.801 -12.498 6.946 1.00 95.44 108 ARG A C 1
ATOM 817 O O . ARG A 1 108 ? -10.508 -12.217 5.792 1.00 95.44 108 ARG A O 1
ATOM 824 N N . ALA A 1 109 ? -11.506 -13.588 7.237 1.00 95.19 109 ALA A N 1
ATOM 825 C CA . ALA A 1 109 ? -12.114 -14.434 6.210 1.00 95.19 109 ALA A CA 1
ATOM 826 C C . ALA A 1 109 ? -13.307 -13.761 5.496 1.00 95.19 109 ALA A C 1
ATOM 828 O O . ALA A 1 109 ? -13.694 -14.198 4.418 1.00 95.19 109 ALA A O 1
ATOM 829 N N . GLU A 1 110 ? -13.879 -12.705 6.081 1.00 95.00 110 GLU A N 1
ATOM 830 C CA . GLU A 1 110 ? -15.067 -12.002 5.581 1.00 95.00 110 GLU A CA 1
ATOM 831 C C . GLU A 1 110 ? -14.741 -10.635 4.960 1.00 95.00 110 GLU A C 1
ATOM 833 O O . GLU A 1 110 ? -15.649 -9.905 4.546 1.00 95.00 110 GLU A O 1
ATOM 838 N N . VAL A 1 111 ? -13.456 -10.269 4.884 1.00 95.75 111 VAL A N 1
ATOM 839 C CA . VAL A 1 111 ? -13.026 -8.994 4.304 1.00 95.75 111 VAL A CA 1
ATOM 840 C C . VAL A 1 111 ? -12.626 -9.140 2.839 1.00 95.75 111 VAL A C 1
ATOM 842 O O . VAL A 1 111 ? -11.990 -10.112 2.438 1.00 95.75 111 VAL A O 1
ATOM 845 N N . GLN A 1 112 ? -12.950 -8.124 2.046 1.00 96.56 112 GLN A N 1
ATOM 846 C CA . GLN A 1 112 ? -12.392 -7.905 0.717 1.00 96.56 112 GLN A CA 1
ATOM 847 C C . GLN A 1 112 ? -11.409 -6.735 0.793 1.00 96.56 112 GLN A C 1
ATOM 849 O O . GLN A 1 112 ? -11.784 -5.649 1.229 1.00 96.56 112 GLN A O 1
ATOM 854 N N . MET A 1 113 ? -10.161 -6.957 0.377 1.00 97.88 113 MET A N 1
ATOM 855 C CA . MET A 1 113 ? -9.120 -5.925 0.384 1.00 97.88 113 MET A CA 1
ATOM 856 C C . MET A 1 113 ? -9.202 -5.035 -0.859 1.00 97.88 113 MET A C 1
ATOM 858 O O . MET A 1 113 ? -9.491 -5.517 -1.954 1.00 97.88 113 MET A O 1
ATOM 862 N N . HIS A 1 114 ? -8.873 -3.757 -0.685 1.00 98.00 114 HIS A N 1
ATOM 863 C CA . HIS A 1 114 ? -8.765 -2.759 -1.753 1.00 98.00 114 HIS A CA 1
ATOM 864 C C . HIS A 1 114 ? -7.351 -2.174 -1.793 1.00 98.00 114 HIS A C 1
ATOM 866 O O . HIS A 1 114 ? -6.522 -2.467 -0.926 1.00 98.00 114 HIS A O 1
ATOM 872 N N . LEU A 1 115 ? -7.058 -1.343 -2.797 1.00 98.19 115 LEU A N 1
ATOM 873 C CA . LEU A 1 115 ? -5.821 -0.563 -2.781 1.00 98.19 115 LEU A CA 1
ATOM 874 C C . LEU A 1 115 ? -5.781 0.313 -1.518 1.00 98.19 115 LEU A C 1
ATOM 876 O O . LEU A 1 115 ? -6.777 0.958 -1.195 1.00 98.19 115 LEU A O 1
ATOM 880 N N . PRO A 1 116 ? -4.650 0.349 -0.794 1.00 98.38 116 PRO A N 1
ATOM 881 C CA . PRO A 1 116 ? -4.574 1.049 0.484 1.00 98.38 116 PRO A CA 1
ATOM 882 C C . PRO A 1 116 ? -4.573 2.578 0.341 1.00 98.38 116 PRO A C 1
ATOM 884 O O . PRO A 1 116 ? -4.862 3.276 1.308 1.00 98.38 116 PRO A O 1
ATOM 887 N N . ALA A 1 117 ? -4.243 3.105 -0.837 1.00 97.94 117 ALA A N 1
ATOM 888 C CA . ALA A 1 117 ? -4.165 4.534 -1.104 1.00 97.94 117 ALA A CA 1
ATOM 889 C C . ALA A 1 117 ? -4.585 4.848 -2.544 1.00 97.94 117 ALA A C 1
ATOM 891 O O . ALA A 1 117 ? -4.436 4.021 -3.447 1.00 97.94 117 ALA A O 1
ATOM 892 N N . GLN A 1 118 ? -5.050 6.075 -2.758 1.00 97.50 118 GLN A N 1
ATOM 893 C CA . GLN A 1 118 ? -5.143 6.690 -4.074 1.00 97.50 118 GLN A CA 1
ATOM 894 C C . GLN A 1 118 ? -3.734 7.142 -4.476 1.00 97.50 118 GLN A C 1
ATOM 896 O O . GLN A 1 118 ? -3.157 8.044 -3.863 1.00 97.50 118 GLN A O 1
ATOM 901 N N . ILE A 1 119 ? -3.152 6.463 -5.463 1.00 98.06 119 ILE A N 1
ATOM 902 C CA . ILE A 1 119 ? -1.772 6.687 -5.903 1.00 98.06 119 ILE A CA 1
ATOM 903 C C . ILE A 1 119 ? -1.772 7.808 -6.942 1.00 98.06 119 ILE A C 1
ATOM 905 O O . ILE A 1 119 ? -2.294 7.623 -8.040 1.00 98.06 119 ILE A O 1
ATOM 909 N N . GLY A 1 120 ? -1.192 8.958 -6.587 1.00 96.44 120 GLY A N 1
ATOM 910 C CA . GLY A 1 120 ? -0.966 10.059 -7.527 1.00 96.44 120 GLY A CA 1
ATOM 911 C C . GLY A 1 120 ? 0.134 9.702 -8.525 1.00 96.44 120 GLY A C 1
ATOM 912 O O . GLY A 1 120 ? -0.139 9.478 -9.702 1.00 96.44 120 GLY A O 1
ATOM 913 N N . ASP A 1 121 ? 1.356 9.552 -8.014 1.00 97.12 121 ASP A N 1
ATOM 914 C CA . ASP A 1 121 ? 2.531 9.147 -8.781 1.00 97.12 121 ASP A CA 1
ATOM 915 C C . ASP A 1 121 ? 3.099 7.820 -8.272 1.00 97.12 121 ASP A C 1
ATOM 917 O O . ASP A 1 121 ? 3.085 7.523 -7.076 1.00 97.12 121 ASP A O 1
ATOM 921 N N . TYR A 1 122 ? 3.620 7.027 -9.204 1.00 98.44 122 TYR A N 1
ATOM 922 C CA . TYR A 1 122 ? 4.351 5.794 -8.932 1.00 98.44 122 TYR A CA 1
ATOM 923 C C . TYR A 1 122 ? 5.727 5.903 -9.586 1.00 98.44 122 TYR A C 1
ATOM 925 O O . TYR A 1 122 ? 5.829 6.201 -10.776 1.00 98.44 122 TYR A O 1
ATOM 933 N N . THR A 1 123 ? 6.774 5.656 -8.806 1.00 98.56 123 THR A N 1
ATOM 934 C CA . THR A 1 123 ? 8.164 5.631 -9.264 1.00 98.56 123 THR A CA 1
ATOM 935 C C . THR A 1 123 ? 8.732 4.254 -8.990 1.00 98.56 123 THR A C 1
ATOM 937 O O . THR A 1 123 ? 8.601 3.753 -7.873 1.00 98.56 123 THR A O 1
ATOM 940 N N . ASP A 1 124 ? 9.382 3.683 -9.996 1.00 98.75 124 ASP A N 1
ATOM 941 C CA . ASP A 1 124 ? 10.141 2.448 -9.863 1.00 98.75 124 ASP A CA 1
ATOM 942 C C . ASP A 1 124 ? 11.648 2.750 -9.908 1.00 98.75 124 ASP A C 1
ATOM 944 O O . ASP A 1 124 ? 12.120 3.569 -10.707 1.00 98.75 124 ASP A O 1
ATOM 948 N N . PHE A 1 125 ? 12.395 2.127 -9.000 1.00 98.75 125 PHE A N 1
ATOM 949 C CA . PHE A 1 125 ? 13.828 2.325 -8.820 1.00 98.75 125 PHE A CA 1
ATOM 950 C C . PHE A 1 125 ? 14.605 1.071 -9.199 1.00 98.75 125 PHE A C 1
ATOM 952 O O . PHE A 1 125 ? 14.270 -0.046 -8.833 1.00 98.75 125 PHE A O 1
ATOM 959 N N . TYR A 1 126 ? 15.770 1.275 -9.799 1.00 98.38 126 TYR A N 1
ATOM 960 C CA . TYR A 1 126 ? 16.631 0.212 -10.295 1.00 98.38 126 TYR A CA 1
ATOM 961 C C . TYR A 1 126 ? 17.793 -0.096 -9.336 1.00 98.38 126 TYR A C 1
ATOM 963 O O . TYR A 1 126 ? 18.965 -0.081 -9.717 1.00 98.38 126 TYR A O 1
ATOM 971 N N . SER A 1 127 ? 17.474 -0.319 -8.057 1.00 98.25 127 SER A N 1
ATOM 972 C CA . SER A 1 127 ? 18.443 -0.259 -6.944 1.00 98.25 127 SER A CA 1
ATOM 973 C C . SER A 1 127 ? 19.111 -1.589 -6.564 1.00 98.25 127 SER A C 1
ATOM 975 O O . SER A 1 127 ? 19.978 -1.606 -5.690 1.00 98.25 127 SER A O 1
ATOM 977 N N . SER A 1 128 ? 18.752 -2.713 -7.194 1.00 98.56 128 SER A N 1
ATOM 978 C CA . SER A 1 128 ? 19.449 -3.991 -6.971 1.00 98.56 128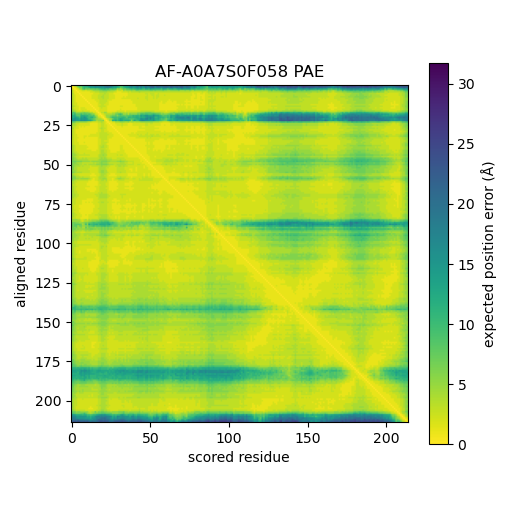 SER A CA 1
ATOM 979 C C . SER A 1 128 ? 20.668 -4.100 -7.885 1.00 98.56 128 SER A C 1
ATOM 981 O O . SER A 1 128 ? 20.542 -4.128 -9.110 1.00 98.56 128 SER A O 1
ATOM 983 N N . ARG A 1 129 ? 21.863 -4.193 -7.289 1.00 98.31 129 ARG A N 1
ATOM 984 C CA . ARG A 1 129 ? 23.122 -4.309 -8.038 1.00 98.31 129 ARG A CA 1
ATOM 985 C C . ARG A 1 129 ? 23.179 -5.596 -8.841 1.00 98.31 129 ARG A C 1
ATOM 987 O O . ARG A 1 129 ? 23.621 -5.581 -9.986 1.00 98.31 129 ARG A O 1
ATOM 994 N N . GLU A 1 130 ? 22.764 -6.701 -8.238 1.00 98.50 130 GLU A N 1
ATOM 995 C CA . GLU A 1 130 ? 22.775 -8.026 -8.847 1.00 98.50 130 GLU A CA 1
ATOM 996 C C . GLU A 1 130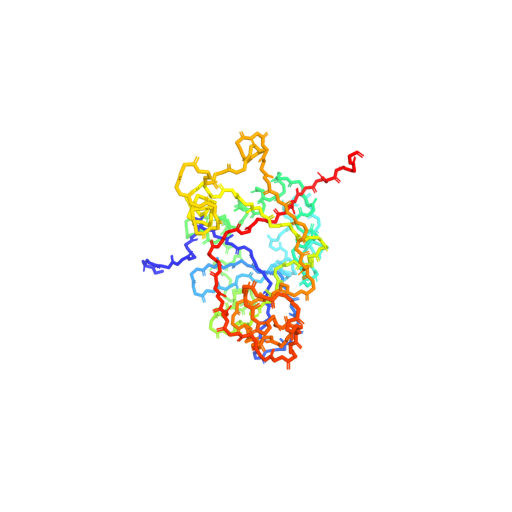 ? 21.795 -8.075 -10.015 1.00 98.50 130 GLU A C 1
ATOM 998 O O . GLU A 1 130 ? 22.180 -8.486 -11.106 1.00 98.50 130 GLU A O 1
ATOM 1003 N N . HIS A 1 131 ? 20.570 -7.573 -9.829 1.00 98.44 131 HIS A N 1
ATOM 1004 C CA . HIS A 1 131 ? 19.604 -7.446 -10.918 1.00 98.44 131 HIS A CA 1
ATOM 1005 C C . HIS A 1 131 ? 20.172 -6.577 -12.053 1.00 98.44 131 HIS A C 1
ATOM 1007 O O . HIS A 1 131 ? 20.235 -7.023 -13.200 1.00 98.44 131 HIS A O 1
ATOM 1013 N N . ALA A 1 132 ? 20.697 -5.389 -11.724 1.00 98.38 132 ALA A N 1
ATOM 1014 C CA . ALA A 1 132 ? 21.295 -4.483 -12.697 1.00 98.38 132 ALA A CA 1
ATOM 1015 C C . ALA A 1 132 ? 22.455 -5.111 -13.475 1.00 98.38 132 ALA A C 1
ATOM 1017 O O . ALA A 1 132 ? 22.569 -4.917 -14.689 1.00 98.38 132 ALA A O 1
ATOM 1018 N N . SER A 1 133 ? 23.286 -5.887 -12.778 1.00 98.06 133 SER A N 1
ATOM 1019 C CA . SER A 1 133 ? 24.445 -6.550 -13.362 1.00 98.06 133 SER A CA 1
ATOM 1020 C C . SER A 1 133 ? 24.035 -7.714 -14.262 1.00 98.06 133 SER A C 1
ATOM 1022 O O . SER A 1 133 ? 24.536 -7.814 -15.375 1.00 98.06 133 SER A O 1
ATOM 1024 N N . ASN A 1 134 ? 23.079 -8.542 -13.829 1.00 98.56 134 ASN A N 1
ATOM 1025 C CA . ASN A 1 134 ? 22.574 -9.676 -14.606 1.00 98.56 134 ASN A CA 1
ATOM 1026 C C . ASN A 1 134 ? 21.925 -9.211 -15.916 1.00 98.56 134 ASN A C 1
ATOM 1028 O O . ASN A 1 134 ? 22.230 -9.737 -16.987 1.00 98.56 134 ASN A O 1
ATOM 1032 N N . VAL A 1 135 ? 21.068 -8.185 -15.849 1.00 98.12 135 VAL A N 1
ATOM 1033 C CA . VAL A 1 135 ? 20.498 -7.554 -17.048 1.00 98.12 135 VAL A CA 1
ATOM 1034 C C . VAL A 1 135 ? 21.622 -6.984 -17.908 1.00 98.12 135 VAL A C 1
ATOM 1036 O O . VAL A 1 135 ? 21.675 -7.221 -19.112 1.00 98.12 135 VAL A O 1
ATOM 1039 N N . GLY A 1 136 ? 22.571 -6.275 -17.303 1.00 97.94 136 GLY A N 1
ATOM 1040 C CA . GLY A 1 136 ? 23.702 -5.715 -18.024 1.00 97.94 136 GLY A CA 1
ATOM 1041 C C . GLY A 1 136 ? 24.540 -6.739 -18.774 1.00 97.94 136 GLY A C 1
ATOM 1042 O O . GLY A 1 136 ? 24.835 -6.520 -19.945 1.00 97.94 136 GLY A O 1
ATOM 1043 N N . GLU A 1 137 ? 24.861 -7.868 -18.152 1.00 98.12 137 GLU A N 1
ATOM 1044 C CA . GLU A 1 137 ? 25.615 -8.953 -18.775 1.00 98.12 137 GLU A CA 1
ATOM 1045 C C . GLU A 1 137 ? 24.860 -9.549 -19.972 1.00 98.12 137 GLU A C 1
ATOM 1047 O O . GLU A 1 137 ? 25.456 -9.727 -21.035 1.00 98.12 137 GLU A O 1
ATOM 1052 N N . MET A 1 138 ? 23.543 -9.767 -19.861 1.00 97.19 138 MET A N 1
ATOM 1053 C CA . MET A 1 138 ? 22.724 -10.272 -20.975 1.00 97.19 138 MET A CA 1
ATOM 1054 C C . MET A 1 138 ? 22.718 -9.341 -22.199 1.00 97.19 138 MET A C 1
ATOM 1056 O O . MET A 1 138 ? 22.611 -9.818 -23.330 1.00 97.19 138 MET A O 1
ATOM 1060 N N . PHE A 1 139 ? 22.820 -8.024 -21.993 1.00 95.50 139 PHE A N 1
ATOM 1061 C CA . PHE A 1 139 ? 22.752 -7.030 -23.073 1.00 95.50 139 PHE A CA 1
ATOM 1062 C C . PHE A 1 139 ? 24.119 -6.552 -23.579 1.00 95.50 139 PHE A C 1
ATOM 1064 O O . PHE A 1 139 ? 24.258 -6.248 -24.763 1.00 95.50 139 PHE A O 1
ATOM 1071 N N . ARG A 1 140 ? 25.111 -6.431 -22.693 1.00 96.81 140 ARG A N 1
ATOM 1072 C CA . ARG A 1 140 ? 26.411 -5.782 -22.953 1.00 96.81 140 ARG A CA 1
ATOM 1073 C C . ARG A 1 140 ? 27.608 -6.705 -22.727 1.00 96.81 140 ARG A C 1
ATOM 1075 O O . ARG A 1 140 ? 28.730 -6.334 -23.070 1.00 96.81 140 ARG A O 1
ATOM 1082 N N . GLY A 1 141 ? 27.373 -7.903 -22.196 1.00 95.06 141 GLY A N 1
ATOM 1083 C CA . GLY A 1 141 ? 28.411 -8.865 -21.854 1.00 95.06 141 GLY A CA 1
ATOM 1084 C C . GLY A 1 141 ? 29.132 -8.546 -20.544 1.00 95.06 141 GLY A C 1
ATOM 1085 O O . GLY A 1 141 ? 29.004 -7.469 -19.957 1.00 95.06 141 GLY A O 1
ATOM 1086 N N . LYS A 1 142 ? 29.917 -9.525 -20.097 1.00 95.69 142 LYS A N 1
ATOM 1087 C CA . LYS A 1 142 ? 30.714 -9.461 -18.873 1.00 95.69 142 LYS A CA 1
ATOM 1088 C C . LYS A 1 142 ? 31.787 -8.366 -18.947 1.00 95.69 142 LYS A C 1
ATOM 1090 O O . LYS A 1 142 ? 32.456 -8.219 -19.968 1.00 95.69 142 LYS A O 1
ATOM 1095 N N . GLY A 1 143 ? 31.973 -7.627 -17.857 1.00 94.12 143 GLY A N 1
ATOM 1096 C CA . GLY A 1 143 ? 32.870 -6.475 -17.732 1.00 94.12 143 GLY A CA 1
ATOM 1097 C C . GLY A 1 143 ? 32.247 -5.121 -18.100 1.00 94.12 143 GLY A C 1
ATOM 1098 O O . GLY A 1 143 ? 32.889 -4.098 -17.876 1.00 94.12 143 GLY A O 1
ATOM 1099 N N . ASN A 1 144 ? 31.022 -5.102 -18.643 1.00 95.94 144 ASN A N 1
ATOM 1100 C CA . ASN A 1 144 ? 30.276 -3.889 -19.011 1.00 95.94 144 ASN A CA 1
ATOM 1101 C C . ASN A 1 144 ? 28.859 -3.879 -18.398 1.00 95.94 144 ASN A C 1
ATOM 1103 O O . ASN A 1 144 ? 27.901 -3.365 -18.989 1.00 95.94 144 ASN A O 1
ATOM 1107 N N . GLU A 1 145 ? 28.699 -4.500 -17.227 1.00 97.50 145 GLU A N 1
ATOM 1108 C CA . GLU A 1 145 ? 27.395 -4.806 -16.645 1.00 97.50 145 GLU A CA 1
ATOM 1109 C C . GLU A 1 145 ? 26.666 -3.551 -16.153 1.00 97.50 145 GLU A C 1
ATOM 1111 O O . GLU A 1 145 ? 25.477 -3.390 -16.410 1.00 97.50 145 GLU A O 1
ATOM 1116 N N . LEU A 1 146 ? 27.351 -2.619 -15.492 1.00 97.69 146 LEU A N 1
ATOM 1117 C CA . LEU A 1 146 ? 26.725 -1.405 -14.962 1.00 97.69 146 LEU A CA 1
ATOM 1118 C C . LEU A 1 146 ? 26.998 -0.199 -15.862 1.00 97.69 146 LEU A C 1
ATOM 1120 O O . LEU A 1 146 ? 28.125 0.036 -16.291 1.00 97.69 146 LEU A O 1
ATOM 1124 N N . MET A 1 147 ? 25.959 0.599 -16.112 1.00 97.38 147 MET A N 1
ATOM 1125 C CA . MET A 1 147 ? 26.121 1.900 -16.763 1.00 97.38 147 MET A CA 1
ATOM 1126 C C . MET A 1 147 ? 26.865 2.872 -15.829 1.00 97.38 147 MET A C 1
ATOM 1128 O O . MET A 1 147 ? 26.702 2.770 -14.610 1.00 97.38 147 MET A O 1
ATOM 1132 N N . PRO A 1 148 ? 27.626 3.853 -16.361 1.00 97.69 148 PRO A N 1
ATOM 1133 C CA . PRO A 1 148 ? 28.466 4.728 -15.540 1.00 97.69 148 PRO A CA 1
ATOM 1134 C C . PRO A 1 148 ? 27.724 5.461 -14.418 1.00 97.69 148 PRO A C 1
ATOM 1136 O O . PRO A 1 148 ? 28.281 5.662 -13.350 1.00 97.69 148 PRO A O 1
ATOM 1139 N N . ASN A 1 149 ? 26.463 5.841 -14.628 1.00 98.00 149 ASN A N 1
ATOM 1140 C CA . ASN A 1 149 ? 25.659 6.581 -13.652 1.00 98.00 149 ASN A CA 1
ATOM 1141 C C . ASN A 1 149 ? 25.139 5.734 -12.479 1.00 98.00 149 ASN A C 1
ATOM 1143 O O . ASN A 1 149 ? 24.772 6.305 -11.455 1.00 98.00 149 ASN A O 1
ATOM 1147 N N . TRP A 1 150 ? 25.089 4.404 -12.607 1.00 98.56 150 TRP A N 1
ATOM 1148 C CA . TRP A 1 150 ? 24.348 3.541 -11.680 1.00 98.56 150 TRP A CA 1
ATOM 1149 C C . TRP A 1 150 ? 24.895 3.590 -10.246 1.00 98.56 150 TRP A C 1
ATOM 1151 O O . TRP A 1 150 ? 24.135 3.571 -9.287 1.00 98.56 150 TRP A O 1
ATOM 1161 N N . LEU A 1 151 ? 26.217 3.725 -10.088 1.00 98.06 151 LEU A N 1
ATOM 1162 C CA . LEU A 1 151 ? 26.859 3.859 -8.772 1.00 98.06 151 LEU A CA 1
ATOM 1163 C C . LEU A 1 151 ? 26.832 5.293 -8.213 1.00 98.06 151 LEU A C 1
ATOM 1165 O O . LEU A 1 151 ? 27.326 5.523 -7.110 1.00 98.06 151 LEU A O 1
ATOM 1169 N N . HIS A 1 152 ? 26.300 6.261 -8.962 1.00 98.06 152 HIS A N 1
ATOM 1170 C CA . HIS A 1 152 ? 26.343 7.684 -8.611 1.00 98.06 152 HIS A CA 1
ATOM 1171 C C . HIS A 1 152 ? 24.976 8.275 -8.264 1.00 98.06 152 HIS A C 1
ATOM 1173 O O . HIS A 1 152 ? 24.919 9.334 -7.645 1.00 98.06 152 HIS A O 1
ATOM 1179 N N . LEU A 1 153 ? 23.885 7.609 -8.643 1.00 97.88 153 LEU A N 1
ATOM 1180 C CA . LEU A 1 153 ? 22.523 7.993 -8.284 1.00 97.88 153 LEU A CA 1
ATOM 1181 C C . LEU A 1 153 ? 21.596 6.768 -8.306 1.00 97.88 153 LEU A C 1
ATOM 1183 O O . LEU A 1 153 ? 21.857 5.830 -9.062 1.00 97.88 153 LEU A O 1
ATOM 1187 N N . PRO A 1 154 ? 20.504 6.767 -7.521 1.00 97.50 154 PRO A N 1
ATOM 1188 C CA . PRO A 1 154 ? 19.493 5.722 -7.596 1.00 97.50 154 PRO A CA 1
ATOM 1189 C C . PRO A 1 154 ? 18.678 5.916 -8.877 1.00 97.50 154 PRO A C 1
ATOM 1191 O O . PRO A 1 154 ? 17.737 6.708 -8.917 1.00 97.50 154 PRO A O 1
ATOM 1194 N N . VAL A 1 155 ? 19.085 5.240 -9.953 1.00 98.38 155 VAL A N 1
ATOM 1195 C CA . VAL A 1 155 ? 18.387 5.309 -11.244 1.00 98.38 155 VAL A CA 1
ATOM 1196 C C . VAL A 1 155 ? 16.937 4.881 -11.032 1.00 98.38 155 VAL A C 1
ATOM 1198 O O . VAL A 1 155 ? 16.678 3.876 -10.376 1.00 98.38 155 VAL A O 1
ATOM 1201 N N . GLY A 1 156 ? 15.998 5.632 -11.593 1.00 97.88 156 GLY A N 1
ATOM 1202 C CA . GLY A 1 156 ? 14.576 5.334 -11.508 1.00 97.88 156 GLY A CA 1
ATOM 1203 C C . GLY A 1 156 ? 13.801 6.028 -12.617 1.00 97.88 156 GLY A C 1
ATOM 1204 O O . GLY A 1 156 ? 14.354 6.843 -13.364 1.00 97.88 156 GLY A O 1
ATOM 1205 N N . TYR A 1 157 ? 12.528 5.681 -12.741 1.00 98.25 157 TYR A N 1
ATOM 1206 C CA . TYR A 1 157 ? 11.639 6.200 -13.773 1.00 98.25 157 TYR A CA 1
ATOM 1207 C C . TYR A 1 157 ? 10.196 6.279 -13.264 1.00 98.25 157 TYR A C 1
ATOM 1209 O O . TYR A 1 157 ? 9.810 5.603 -12.310 1.00 98.25 157 TYR A O 1
ATOM 1217 N N . HIS A 1 158 ? 9.386 7.124 -13.903 1.00 98.50 158 HIS A N 1
ATOM 1218 C CA . HIS A 1 158 ? 7.959 7.202 -13.603 1.00 98.50 158 HIS A CA 1
ATOM 1219 C C . HIS A 1 158 ? 7.246 5.961 -14.146 1.00 98.50 158 HIS A C 1
ATOM 1221 O O . HIS A 1 158 ? 7.220 5.724 -15.356 1.00 98.50 158 HIS A O 1
ATOM 1227 N N . GLY A 1 159 ? 6.658 5.186 -13.242 1.00 98.25 159 GLY A N 1
ATOM 1228 C CA . GLY A 1 159 ? 5.750 4.100 -13.567 1.00 98.25 159 GLY A CA 1
ATOM 1229 C C . GLY A 1 159 ? 4.339 4.610 -13.873 1.00 98.25 159 GLY A C 1
ATOM 1230 O O . GLY A 1 159 ? 4.069 5.811 -13.956 1.00 98.25 159 GLY A O 1
ATOM 1231 N N . ARG A 1 160 ? 3.393 3.681 -14.046 1.00 98.38 160 ARG A N 1
ATOM 1232 C CA . ARG A 1 160 ? 1.996 4.012 -14.357 1.00 98.38 160 ARG A CA 1
ATOM 1233 C C . ARG A 1 160 ? 1.071 3.762 -13.165 1.00 98.38 160 ARG A C 1
ATOM 1235 O O . ARG A 1 160 ? 0.608 2.644 -12.961 1.00 98.38 160 ARG A O 1
ATOM 1242 N N . ALA A 1 161 ? 0.732 4.826 -12.434 1.00 98.31 161 ALA A N 1
ATOM 1243 C CA . ALA A 1 161 ? -0.143 4.754 -11.257 1.00 98.31 161 ALA A CA 1
ATOM 1244 C C . ALA A 1 161 ? -1.512 4.101 -11.544 1.00 98.31 161 ALA A C 1
ATOM 1246 O O . ALA A 1 161 ? -1.972 3.263 -10.774 1.00 98.31 161 ALA A O 1
ATOM 1247 N N . SER A 1 162 ? -2.133 4.398 -12.696 1.00 98.25 162 SER A N 1
ATOM 1248 C CA . SER A 1 162 ? -3.473 3.894 -13.052 1.00 98.25 162 SER A CA 1
ATOM 1249 C C . SER A 1 162 ? -3.578 2.371 -13.210 1.00 98.25 162 SER A C 1
ATOM 1251 O O . SER A 1 162 ? -4.683 1.858 -13.350 1.00 98.25 162 SER A O 1
ATOM 1253 N N . SER A 1 163 ? -2.452 1.660 -13.290 1.00 98.38 163 SER A N 1
ATOM 1254 C CA . SER A 1 163 ? -2.400 0.202 -13.458 1.00 98.38 163 SER A CA 1
ATOM 1255 C C . SER A 1 163 ? -1.826 -0.530 -12.246 1.00 98.38 163 SER A C 1
ATOM 1257 O O . SER A 1 163 ? -1.639 -1.743 -12.314 1.00 98.38 163 SER A O 1
ATOM 1259 N N . VAL A 1 164 ? -1.561 0.169 -11.139 1.00 98.62 164 VAL A N 1
ATOM 1260 C CA . VAL A 1 164 ? -1.280 -0.496 -9.863 1.00 98.62 164 VAL A CA 1
ATOM 1261 C C . VAL A 1 164 ? -2.587 -1.107 -9.363 1.00 98.62 164 VAL A C 1
ATOM 1263 O O . VAL A 1 164 ? -3.603 -0.421 -9.285 1.00 98.62 164 VAL A O 1
ATOM 1266 N N . VAL A 1 165 ? -2.581 -2.402 -9.052 1.00 98.56 165 VAL A N 1
ATOM 1267 C CA . VAL A 1 165 ? -3.776 -3.150 -8.635 1.00 98.56 165 VAL A CA 1
ATOM 1268 C C . VAL A 1 165 ? -3.513 -3.930 -7.352 1.00 98.56 165 VAL A C 1
ATOM 1270 O O . VAL A 1 165 ? -2.380 -4.303 -7.053 1.00 98.56 165 VAL A O 1
ATOM 1273 N N . VAL A 1 166 ? -4.568 -4.179 -6.574 1.00 98.19 166 VAL A N 1
ATOM 1274 C CA . VAL A 1 166 ? -4.476 -4.969 -5.339 1.00 98.19 166 VAL A CA 1
ATOM 1275 C C . VAL A 1 166 ? -4.209 -6.447 -5.654 1.00 98.19 166 VAL A C 1
ATOM 1277 O O . VAL A 1 166 ? -4.622 -6.964 -6.697 1.00 98.19 166 VAL A O 1
ATOM 1280 N N . SER A 1 167 ? -3.530 -7.135 -4.734 1.00 98.12 167 SER A N 1
ATOM 1281 C CA . SER A 1 167 ? -3.253 -8.573 -4.822 1.00 98.12 167 SER A CA 1
ATOM 1282 C C . SER A 1 167 ? -4.512 -9.392 -5.140 1.00 98.12 167 SER A C 1
ATOM 1284 O O . SER A 1 167 ? -5.595 -9.109 -4.630 1.00 98.12 167 SER A O 1
ATOM 1286 N N . GLY A 1 168 ? -4.365 -10.410 -5.992 1.00 97.44 168 GLY A N 1
ATOM 1287 C CA . GLY A 1 168 ? -5.463 -11.252 -6.478 1.00 97.44 168 GLY A CA 1
ATOM 1288 C C . GLY A 1 168 ? -6.147 -10.745 -7.753 1.00 97.44 168 GLY A C 1
ATOM 1289 O O . GLY A 1 168 ? -6.896 -11.501 -8.369 1.00 97.44 168 GLY A O 1
ATOM 1290 N N . THR A 1 169 ? -5.867 -9.514 -8.196 1.00 98.38 169 THR A N 1
ATOM 1291 C CA . THR A 1 169 ? -6.376 -8.997 -9.476 1.00 98.38 169 THR A CA 1
ATOM 1292 C C . THR A 1 169 ? -5.749 -9.760 -10.654 1.00 98.38 169 THR A C 1
ATOM 1294 O O . THR A 1 169 ? -4.521 -9.788 -10.765 1.00 98.38 169 THR A O 1
ATOM 1297 N N . PRO A 1 170 ? -6.538 -10.367 -11.563 1.00 98.31 170 PRO A N 1
ATOM 1298 C CA . PRO A 1 170 ? -5.993 -11.034 -12.742 1.00 98.31 170 PRO A CA 1
ATOM 1299 C C . PRO A 1 170 ? -5.293 -10.053 -13.691 1.00 98.31 170 PRO A C 1
ATOM 1301 O O . PRO A 1 170 ? -5.841 -9.001 -14.020 1.00 98.31 170 PRO A O 1
ATOM 1304 N N . VAL A 1 171 ? -4.118 -10.430 -14.199 1.00 98.31 171 VAL A N 1
ATOM 1305 C CA . VAL A 1 171 ? -3.374 -9.654 -15.203 1.00 98.31 171 VAL A CA 1
ATOM 1306 C C . VAL A 1 171 ? -3.554 -10.294 -16.578 1.00 98.31 171 VAL A C 1
ATOM 1308 O O . VAL A 1 171 ? -3.221 -11.461 -16.790 1.00 98.31 171 VAL A O 1
ATOM 1311 N N . VAL A 1 172 ? -4.088 -9.532 -17.534 1.00 98.31 172 VAL A N 1
ATOM 1312 C CA . VAL A 1 172 ? -4.287 -10.002 -18.912 1.00 98.31 172 VAL A CA 1
ATOM 1313 C C . VAL A 1 172 ? -2.979 -9.883 -19.689 1.00 98.31 172 VAL A C 1
ATOM 1315 O O . VAL A 1 172 ? -2.363 -8.819 -19.707 1.00 98.31 172 VAL A O 1
ATOM 1318 N N . ARG A 1 173 ? -2.571 -10.956 -20.383 1.00 98.62 173 ARG A N 1
ATOM 1319 C CA . ARG A 1 173 ? -1.393 -10.934 -21.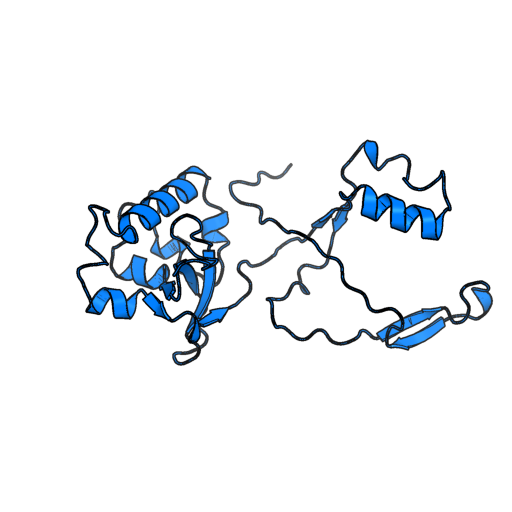266 1.00 98.62 173 ARG A CA 1
ATOM 1320 C C . ARG A 1 173 ? -1.524 -9.788 -22.284 1.00 98.62 173 ARG A C 1
ATOM 1322 O O . ARG A 1 173 ? -2.463 -9.819 -23.088 1.00 98.62 173 ARG A O 1
ATOM 1329 N N . PRO A 1 174 ? -0.591 -8.820 -22.305 1.00 98.44 174 PRO A N 1
ATOM 1330 C CA . PRO A 1 174 ? -0.698 -7.679 -23.198 1.00 98.44 174 PRO A CA 1
ATOM 1331 C C . PRO A 1 174 ? -0.450 -8.092 -24.651 1.00 98.44 174 PRO A C 1
ATOM 1333 O O . PRO A 1 174 ? 0.286 -9.041 -24.940 1.00 98.44 174 PRO A O 1
ATOM 1336 N N . LYS A 1 175 ? -1.055 -7.345 -25.573 1.00 98.62 175 LYS A N 1
ATOM 1337 C CA . LYS A 1 175 ? -0.699 -7.333 -26.995 1.00 98.62 175 LYS A CA 1
ATOM 1338 C C . LYS A 1 175 ? 0.035 -6.033 -27.291 1.00 98.62 175 LYS A C 1
ATOM 1340 O O . LYS A 1 175 ? -0.220 -5.024 -26.640 1.00 98.62 175 LYS A O 1
ATOM 1345 N N . GLY A 1 176 ? 0.932 -6.060 -28.262 1.00 97.94 176 GLY A N 1
ATOM 1346 C CA . GLY A 1 176 ? 1.705 -4.886 -28.637 1.00 97.94 176 GLY A CA 1
ATOM 1347 C C . GLY A 1 176 ? 2.469 -5.102 -29.931 1.00 97.94 176 GLY A C 1
ATOM 1348 O O . GLY A 1 176 ? 2.313 -6.131 -30.589 1.00 97.94 176 GLY A O 1
ATOM 1349 N N . GLN A 1 177 ? 3.277 -4.111 -30.296 1.00 97.19 177 GLN A N 1
ATOM 1350 C CA . GLN A 1 177 ? 4.185 -4.214 -31.431 1.00 97.19 177 GLN A CA 1
ATOM 1351 C C . GLN A 1 177 ? 5.402 -5.053 -31.039 1.00 97.19 177 GLN A C 1
ATOM 1353 O O . GLN A 1 177 ? 6.107 -4.722 -30.089 1.00 97.19 177 GLN A O 1
ATOM 1358 N N . LEU A 1 178 ? 5.642 -6.134 -31.774 1.00 95.81 178 LEU A N 1
ATOM 1359 C CA . LEU A 1 178 ? 6.808 -6.995 -31.632 1.00 95.81 178 LEU A CA 1
ATOM 1360 C C . LEU A 1 178 ? 7.669 -6.873 -32.883 1.00 95.81 178 LEU A C 1
ATOM 1362 O O . LEU A 1 178 ? 7.151 -6.872 -33.999 1.00 95.81 178 LEU A O 1
ATOM 1366 N N . GLN A 1 179 ? 8.984 -6.793 -32.709 1.00 95.12 179 GLN A N 1
ATOM 1367 C CA . GLN A 1 179 ? 9.910 -6.829 -33.835 1.00 95.12 179 GLN A CA 1
ATOM 1368 C C . GLN A 1 179 ? 9.933 -8.235 -34.447 1.00 95.12 179 GLN A C 1
ATOM 1370 O O . GLN A 1 179 ? 10.062 -9.223 -33.720 1.00 95.12 179 GLN A O 1
ATOM 1375 N N . LEU A 1 180 ? 9.788 -8.323 -35.774 1.00 94.31 180 LEU A N 1
ATOM 1376 C CA . LEU A 1 180 ? 9.719 -9.608 -36.480 1.00 94.31 180 LEU A CA 1
ATOM 1377 C C . LEU A 1 180 ? 11.057 -10.350 -36.458 1.00 94.31 180 LEU A C 1
ATOM 1379 O O . LEU A 1 180 ? 11.085 -11.567 -36.282 1.00 94.31 180 LEU A O 1
ATOM 1383 N N . ASP A 1 181 ? 12.152 -9.606 -36.591 1.00 93.00 181 ASP A N 1
ATOM 1384 C CA . ASP A 1 181 ? 13.512 -10.126 -36.539 1.00 93.00 181 ASP A CA 1
ATOM 1385 C C . ASP A 1 181 ? 14.365 -9.266 -35.598 1.00 93.00 181 ASP A C 1
ATOM 1387 O O . ASP A 1 181 ? 14.512 -8.059 -35.798 1.00 93.00 181 ASP A O 1
ATOM 1391 N N . LYS A 1 182 ? 14.925 -9.889 -34.552 1.00 86.19 182 LYS A N 1
ATOM 1392 C CA . LYS A 1 182 ? 15.763 -9.210 -33.548 1.00 86.19 182 LYS A CA 1
ATOM 1393 C C . LYS A 1 182 ? 17.049 -8.630 -34.154 1.00 86.19 182 LYS A C 1
ATOM 1395 O O . LYS A 1 182 ? 17.556 -7.639 -33.637 1.00 86.19 182 LYS A O 1
ATOM 1400 N N . ALA A 1 183 ? 17.592 -9.255 -35.197 1.00 91.00 183 ALA A N 1
ATOM 1401 C CA . ALA A 1 183 ? 18.845 -8.870 -35.839 1.00 91.00 183 ALA A CA 1
ATOM 1402 C C . ALA A 1 183 ? 18.641 -7.940 -37.049 1.00 91.00 183 ALA A C 1
ATOM 1404 O O . ALA A 1 183 ? 19.551 -7.180 -37.374 1.00 91.00 183 ALA A O 1
ATOM 1405 N N . ASP A 1 184 ? 17.468 -7.969 -37.691 1.00 92.75 184 ASP A N 1
ATOM 1406 C CA . ASP A 1 184 ? 17.155 -7.143 -38.865 1.00 92.75 184 ASP A CA 1
ATOM 1407 C C . ASP A 1 184 ? 15.896 -6.267 -38.657 1.00 92.75 184 ASP A C 1
ATOM 1409 O O . ASP A 1 184 ? 14.770 -6.704 -38.918 1.00 92.75 184 ASP A O 1
ATOM 1413 N N . PRO A 1 185 ? 16.049 -4.992 -38.242 1.00 88.62 185 PRO A N 1
ATOM 1414 C CA . PRO A 1 185 ? 14.918 -4.082 -38.045 1.00 88.62 185 PRO A CA 1
ATOM 1415 C C . PRO A 1 185 ? 14.174 -3.731 -39.341 1.00 88.62 185 PRO A C 1
ATOM 1417 O O . PRO A 1 185 ? 13.032 -3.274 -39.280 1.00 88.62 185 PRO A O 1
ATOM 1420 N N . THR A 1 186 ? 14.765 -3.965 -40.521 1.00 95.00 186 THR A N 1
ATOM 1421 C CA . THR A 1 186 ? 14.111 -3.666 -41.807 1.00 95.00 186 THR A CA 1
ATOM 1422 C C . THR A 1 186 ? 12.940 -4.602 -42.105 1.00 95.00 186 THR A C 1
ATOM 1424 O O . THR A 1 186 ? 12.082 -4.273 -42.924 1.00 95.00 186 THR A O 1
ATOM 1427 N N . LYS A 1 187 ? 12.851 -5.739 -41.399 1.00 95.12 187 LYS A N 1
ATOM 1428 C CA . LYS A 1 187 ? 11.715 -6.666 -41.481 1.00 95.12 187 LYS A CA 1
ATOM 1429 C C . LYS A 1 187 ? 10.429 -6.104 -40.876 1.00 95.12 187 LYS A C 1
ATOM 1431 O O . LYS A 1 187 ? 9.366 -6.650 -41.150 1.00 95.12 187 LYS A O 1
ATOM 1436 N N . GLY A 1 188 ? 10.506 -5.017 -40.107 1.00 95.69 188 GLY A N 1
ATOM 1437 C CA . GLY A 1 188 ? 9.349 -4.354 -39.512 1.00 95.69 188 GLY A CA 1
ATOM 1438 C C . GLY A 1 188 ? 8.829 -5.034 -38.243 1.00 95.69 188 GLY A C 1
ATOM 1439 O O . GLY A 1 188 ? 9.545 -5.767 -37.551 1.00 95.69 188 GLY A O 1
ATOM 1440 N N . THR A 1 189 ? 7.570 -4.750 -37.912 1.00 96.94 189 THR A N 1
ATOM 1441 C CA . THR A 1 189 ? 6.911 -5.197 -36.681 1.00 96.94 189 THR A CA 1
ATOM 1442 C C . THR A 1 189 ? 5.580 -5.885 -36.971 1.00 96.94 189 THR A C 1
ATOM 1444 O O . THR A 1 189 ? 4.959 -5.673 -38.012 1.00 96.94 189 THR A O 1
ATOM 1447 N N . GLU A 1 190 ? 5.122 -6.699 -36.026 1.00 96.38 190 GLU A N 1
ATOM 1448 C CA . GLU A 1 190 ? 3.771 -7.258 -36.004 1.00 96.38 190 GLU A CA 1
ATOM 1449 C C . GLU A 1 190 ? 3.030 -6.851 -34.727 1.00 96.38 190 GLU A C 1
ATOM 1451 O O . GLU A 1 190 ? 3.645 -6.611 -33.690 1.00 96.38 190 GLU A O 1
ATOM 1456 N N . HIS A 1 191 ? 1.697 -6.797 -34.779 1.00 98.00 191 HIS A N 1
ATOM 1457 C CA . HIS A 1 191 ? 0.867 -6.627 -33.587 1.00 98.00 191 HIS A CA 1
ATOM 1458 C C . HIS A 1 191 ? 0.394 -7.994 -33.078 1.00 98.00 191 HIS A C 1
ATOM 1460 O O . HIS A 1 191 ? -0.476 -8.621 -33.685 1.00 98.00 191 HIS A O 1
ATOM 1466 N N . ALA A 1 192 ? 0.951 -8.456 -31.959 1.00 98.00 192 ALA A N 1
ATOM 1467 C CA . ALA A 1 192 ? 0.729 -9.805 -31.440 1.00 98.00 192 ALA A CA 1
ATOM 1468 C C . ALA A 1 192 ? 0.755 -9.847 -29.897 1.00 98.00 192 ALA A C 1
ATOM 1470 O O . ALA A 1 192 ? 1.215 -8.898 -29.255 1.00 98.00 192 ALA A O 1
ATOM 1471 N N . PRO A 1 193 ? 0.243 -10.922 -29.261 1.00 98.31 193 PRO A N 1
ATOM 1472 C CA . PRO A 1 193 ? 0.427 -11.148 -27.827 1.00 98.31 193 PRO A CA 1
ATOM 1473 C C . PRO A 1 193 ? 1.906 -11.204 -27.436 1.00 98.31 193 PRO A C 1
ATOM 1475 O O . PRO A 1 193 ? 2.708 -11.821 -28.137 1.00 98.31 193 PRO A O 1
ATOM 1478 N N . CYS A 1 194 ? 2.253 -10.621 -26.285 1.00 98.00 194 CYS A N 1
ATOM 1479 C CA . CYS A 1 194 ? 3.607 -10.680 -25.740 1.00 98.00 194 CYS A CA 1
ATOM 1480 C C . CYS A 1 194 ? 4.081 -12.137 -25.598 1.00 98.00 194 CYS A C 1
ATOM 1482 O O . CYS A 1 194 ? 3.367 -12.981 -25.043 1.00 98.00 194 CYS A O 1
ATOM 1484 N N . ARG A 1 195 ? 5.298 -12.415 -26.083 1.00 96.69 195 ARG A N 1
ATOM 1485 C CA . ARG A 1 195 ? 5.929 -13.747 -26.072 1.00 96.69 195 ARG A CA 1
ATOM 1486 C C . ARG A 1 195 ? 6.788 -13.996 -24.825 1.00 96.69 195 ARG A C 1
ATOM 1488 O O . ARG A 1 195 ? 6.962 -15.147 -24.446 1.00 96.69 195 ARG A O 1
ATOM 1495 N N . LEU A 1 196 ? 7.276 -12.935 -24.181 1.00 96.69 196 LEU A N 1
ATOM 1496 C CA . LEU A 1 196 ? 8.151 -12.968 -23.004 1.00 96.69 196 LEU A CA 1
ATOM 1497 C C . LEU A 1 196 ? 7.484 -12.177 -21.869 1.00 96.69 196 LEU A C 1
ATOM 1499 O O . LEU A 1 196 ? 7.828 -11.030 -21.615 1.00 96.69 196 LEU A O 1
ATOM 1503 N N . LEU A 1 197 ? 6.446 -12.764 -21.268 1.00 98.31 197 LEU A N 1
ATOM 1504 C CA . LEU A 1 197 ? 5.810 -12.192 -20.078 1.00 98.31 197 LEU A CA 1
ATOM 1505 C C . LEU A 1 197 ? 6.608 -12.640 -18.855 1.00 98.31 197 LEU A C 1
ATOM 1507 O O . LEU A 1 197 ? 6.860 -13.838 -18.731 1.00 98.31 197 LEU A O 1
ATOM 1511 N N . ASP A 1 198 ? 6.952 -11.700 -17.984 1.00 98.38 198 ASP A N 1
ATOM 1512 C CA . ASP A 1 198 ? 7.803 -11.933 -16.818 1.00 98.38 198 ASP A CA 1
ATOM 1513 C C . ASP A 1 198 ? 7.216 -11.281 -15.556 1.00 98.38 198 ASP A C 1
ATOM 1515 O O . ASP A 1 198 ? 6.178 -10.612 -15.625 1.00 98.38 198 ASP A O 1
ATOM 1519 N N . PHE A 1 199 ? 7.868 -11.492 -14.415 1.00 98.12 199 PHE A N 1
ATOM 1520 C CA . PHE A 1 199 ? 7.584 -10.812 -13.155 1.00 98.12 199 PHE A CA 1
ATOM 1521 C C . PHE A 1 199 ? 8.859 -10.208 -12.560 1.00 98.12 199 PHE A C 1
ATOM 1523 O O . PHE A 1 199 ? 9.951 -10.745 -12.727 1.00 98.12 199 PHE A O 1
ATOM 1530 N N . GLU A 1 200 ? 8.698 -9.137 -11.786 1.00 98.56 200 GLU A N 1
ATOM 1531 C CA . GLU A 1 200 ? 9.766 -8.539 -10.986 1.00 98.56 200 GLU A CA 1
ATOM 1532 C C . GLU A 1 200 ? 9.351 -8.561 -9.510 1.00 98.56 200 GLU A C 1
ATOM 1534 O O . GLU A 1 200 ? 8.209 -8.256 -9.156 1.00 98.56 200 GLU A O 1
ATOM 1539 N N . LEU A 1 201 ? 10.251 -9.038 -8.644 1.00 98.62 201 LEU A N 1
ATOM 1540 C CA . LEU A 1 201 ? 10.029 -9.064 -7.200 1.00 98.62 201 LEU A CA 1
ATOM 1541 C C . LEU A 1 201 ? 10.571 -7.774 -6.592 1.00 98.62 201 LEU A C 1
ATOM 1543 O O . LEU A 1 201 ? 11.781 -7.554 -6.576 1.00 98.62 201 LEU A O 1
ATOM 1547 N N . GLU A 1 202 ? 9.676 -6.982 -6.016 1.00 98.56 202 GLU A N 1
ATOM 1548 C CA . GLU A 1 202 ? 9.989 -5.659 -5.488 1.00 98.56 202 GLU A CA 1
ATOM 1549 C C . GLU A 1 202 ? 9.337 -5.397 -4.126 1.00 98.56 202 GLU A C 1
ATOM 1551 O O . GLU A 1 202 ? 8.479 -6.146 -3.649 1.00 98.56 202 GLU A O 1
ATOM 1556 N N . MET A 1 203 ? 9.739 -4.285 -3.507 1.00 98.62 203 MET A N 1
ATOM 1557 C CA . MET A 1 203 ? 9.055 -3.687 -2.365 1.00 98.62 203 MET A CA 1
ATOM 1558 C C . MET A 1 203 ? 8.746 -2.222 -2.670 1.00 98.62 203 MET A C 1
ATOM 1560 O O . MET A 1 203 ? 9.644 -1.454 -3.001 1.00 98.62 203 MET A O 1
ATOM 1564 N N . GLY A 1 204 ? 7.486 -1.828 -2.496 1.00 97.75 204 GLY A N 1
ATOM 1565 C CA . GLY A 1 204 ? 7.061 -0.430 -2.553 1.00 97.75 204 GLY A CA 1
ATOM 1566 C C . GL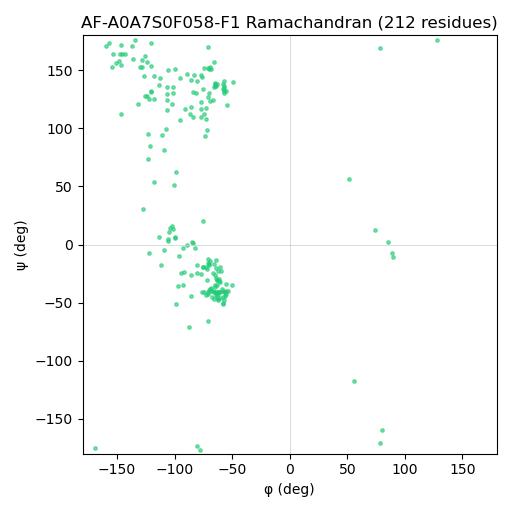Y A 1 204 ? 6.896 0.166 -1.156 1.00 97.75 204 GLY A C 1
ATOM 1567 O O . GLY A 1 204 ? 6.547 -0.538 -0.206 1.00 97.75 204 GLY A O 1
ATOM 1568 N N . PHE A 1 205 ? 7.099 1.476 -1.032 1.00 98.06 205 PHE A N 1
ATOM 1569 C CA . PHE A 1 205 ? 6.752 2.238 0.166 1.00 98.06 205 PHE A CA 1
ATOM 1570 C C . PHE A 1 205 ? 5.867 3.427 -0.209 1.00 98.06 205 PHE A C 1
ATOM 1572 O O . PHE A 1 205 ? 6.034 4.030 -1.267 1.00 98.06 205 PHE A O 1
ATOM 1579 N N . PHE A 1 206 ? 4.921 3.765 0.665 1.00 97.50 206 PHE A N 1
ATOM 1580 C CA . PHE A 1 206 ? 4.114 4.972 0.519 1.00 97.50 206 PHE A CA 1
ATOM 1581 C C . PHE A 1 206 ? 4.839 6.166 1.131 1.00 97.50 206 PHE A C 1
ATOM 1583 O O . PHE A 1 206 ? 5.472 6.052 2.182 1.00 97.50 206 PHE A O 1
ATOM 1590 N N . VAL A 1 207 ? 4.717 7.316 0.476 1.00 96.12 207 VAL A N 1
ATOM 1591 C CA . VAL A 1 207 ? 5.162 8.599 1.022 1.00 96.12 207 VAL A CA 1
ATOM 1592 C C . VAL A 1 207 ? 4.095 9.115 1.989 1.00 96.12 207 VAL A C 1
ATOM 1594 O O . VAL A 1 207 ? 2.901 8.964 1.735 1.00 96.12 207 VAL A O 1
ATOM 1597 N N . GLY A 1 208 ? 4.520 9.712 3.101 1.00 94.00 208 GLY A N 1
ATOM 1598 C CA . GLY A 1 208 ? 3.629 10.335 4.076 1.00 94.00 208 GLY A CA 1
ATOM 1599 C C . GLY A 1 208 ? 4.263 11.559 4.733 1.00 94.00 208 GLY A C 1
ATOM 1600 O O . GLY A 1 208 ? 5.460 11.804 4.579 1.00 94.00 208 GLY A O 1
ATOM 1601 N N . GLY A 1 209 ? 3.460 12.293 5.500 1.00 89.50 209 GLY A N 1
ATOM 1602 C CA . GLY A 1 209 ? 3.810 13.583 6.083 1.00 89.50 209 GLY A CA 1
ATOM 1603 C C . GLY A 1 209 ? 3.711 14.730 5.077 1.00 89.50 209 GLY A C 1
ATOM 1604 O O . GLY A 1 209 ? 3.196 14.569 3.972 1.00 89.50 209 GLY A O 1
ATOM 1605 N N . ASP A 1 210 ? 4.204 15.898 5.486 1.00 79.88 210 ASP A N 1
ATOM 1606 C CA . ASP A 1 210 ? 4.286 17.059 4.605 1.00 79.88 210 ASP A CA 1
ATOM 1607 C C . ASP A 1 210 ? 5.346 16.815 3.523 1.00 79.88 210 ASP A C 1
ATOM 1609 O O . ASP A 1 210 ? 6.509 16.526 3.822 1.00 79.88 210 ASP A O 1
ATOM 1613 N N . THR A 1 211 ? 4.930 16.921 2.266 1.00 70.81 211 THR A N 1
ATOM 1614 C CA . THR A 1 211 ? 5.809 16.906 1.097 1.00 70.81 211 THR A CA 1
ATOM 1615 C C . THR A 1 211 ? 5.823 18.313 0.513 1.00 70.81 211 THR A C 1
ATOM 1617 O O . THR A 1 211 ? 5.067 18.583 -0.428 1.00 70.81 211 THR A O 1
ATOM 1620 N N . PRO A 1 212 ? 6.628 19.236 1.074 1.00 70.06 212 PRO A N 1
ATOM 1621 C CA . PRO A 1 212 ? 6.734 20.569 0.514 1.00 70.06 212 PRO A CA 1
ATOM 1622 C C . PRO A 1 212 ? 7.195 20.456 -0.946 1.00 70.06 212 PRO A C 1
ATOM 1624 O O . PRO A 1 212 ? 8.069 19.632 -1.242 1.00 70.06 212 PRO A O 1
ATOM 1627 N N . PRO A 1 213 ? 6.611 21.239 -1.870 1.00 68.00 213 PRO A N 1
ATOM 1628 C CA . PRO A 1 213 ? 7.132 21.306 -3.224 1.00 68.00 213 PRO A CA 1
ATOM 1629 C C . PRO A 1 213 ? 8.605 21.731 -3.165 1.00 68.00 213 PRO A C 1
ATOM 1631 O O . PRO A 1 213 ? 8.965 22.604 -2.371 1.00 68.00 213 PRO A O 1
ATOM 1634 N N . LEU A 1 214 ? 9.436 21.059 -3.969 1.00 52.88 214 LEU A N 1
ATOM 1635 C CA . LEU A 1 214 ? 10.849 21.401 -4.158 1.00 52.88 214 LEU A CA 1
ATOM 1636 C C . LEU A 1 214 ? 11.019 22.840 -4.661 1.00 52.88 214 LEU A C 1
ATOM 1638 O O . LEU A 1 214 ? 10.191 23.274 -5.497 1.00 52.88 214 LEU A O 1
#

Secondary structure (DSSP, 8-state):
-TT-S--TTT--EEEEEETTT-S--EEEEEETTEEEEHHHHHHTTTTTTSSS-HHHHSSSSSSHHHHTS-HHHHHHHHHHHHHHH-TT-S--TTTT-HHHHHHHEEEGGGEEEE-SS--S--EEE---HHHHHHHHHHHH-TT--S-TTTTTS--EEE--GGG---TTPPPPPPEEEEES-SS-GGG-EEEEE-S-------------S-----